Protein AF-A0A838HL30-F1 (afdb_monomer)

Secondary structure (DSSP, 8-state):
--EEEEE-S---HHHHHHHHHSTTEEEEE-----HHHHHHHGGG-SEEEE-SSS-B-HHHHHH-TT--EEEESSS--TTB-HHHHHHTT-EEEE-TTTTHHHHHHHHHHHHHHHHTTHHHHHHHHHTT---GGG------TT-EEEEE--SHHHHHHHHHHGGGT-EEEEE-SSS-HHHHHHHTPEE-SSHHHHHHH-SEEEE----STTTTTSS-TTTT-

Foldseek 3Di:
DAFEEEEEDDDDVVVVVVQVPDPRYDYDYDYHDDPVVLLVPLCVGQEYEYEDRDAADLSSLVSNLNHAEYEYAAAAPPSHPPVSCVVSNHYYHYDPPPCQLVVLVVVVVVVCCVQQVVVVCVVQVVVVHDCVVPRDGDQLAAFEEEEEDCPSNVLSNLQVSVVSNYAAEYEDPPDDPVSCVVSNYHYDDDPLVSLVRHPHYDYDDHDDPVCVCVCPPVSVD

Structure (mmCIF, N/CA/C/O backbone):
data_AF-A0A838HL30-F1
#
_entry.id   AF-A0A838HL30-F1
#
loop_
_atom_site.group_PDB
_atom_site.id
_atom_site.type_symbol
_atom_site.label_atom_id
_atom_site.label_alt_id
_atom_site.label_comp_id
_atom_site.label_asym_id
_atom_site.label_entity_id
_atom_site.label_seq_id
_atom_site.pdbx_PDB_ins_code
_atom_site.Cartn_x
_atom_site.Cartn_y
_atom_site.Cartn_z
_atom_site.occupancy
_atom_site.B_iso_or_equiv
_atom_site.auth_seq_id
_atom_site.auth_comp_id
_atom_site.auth_asym_id
_atom_site.auth_atom_id
_atom_site.pdbx_PDB_model_num
ATOM 1 N N . MET A 1 1 ? -28.730 -6.213 23.421 1.00 76.25 1 MET A N 1
ATOM 2 C CA . MET A 1 1 ? -27.814 -5.054 23.465 1.00 76.25 1 ME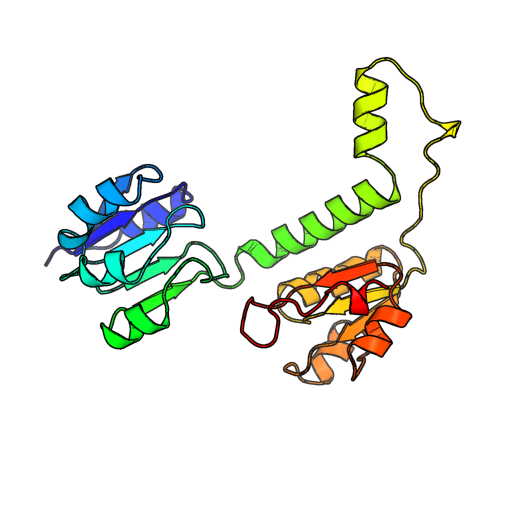T A CA 1
ATOM 3 C C . MET A 1 1 ? -27.608 -4.609 22.032 1.00 76.25 1 MET A C 1
ATOM 5 O O . MET A 1 1 ? -27.524 -5.484 21.179 1.00 76.25 1 MET A O 1
ATOM 9 N N . THR A 1 2 ? -27.617 -3.304 21.776 1.00 93.81 2 THR A N 1
ATOM 10 C CA . THR A 1 2 ? -27.420 -2.740 20.434 1.00 93.81 2 THR A CA 1
ATOM 11 C C . THR A 1 2 ? -26.064 -2.053 20.417 1.00 93.81 2 THR A C 1
ATOM 13 O O . THR A 1 2 ? -25.830 -1.202 21.269 1.00 93.81 2 THR A O 1
ATOM 16 N N . PHE A 1 3 ? -25.192 -2.441 19.492 1.00 97.69 3 PHE A N 1
ATOM 17 C CA . PHE A 1 3 ? -23.886 -1.833 19.268 1.00 97.69 3 PHE A CA 1
ATOM 18 C C . PHE A 1 3 ? -23.987 -0.797 18.157 1.00 97.69 3 PHE A C 1
ATOM 20 O O . PHE A 1 3 ? -24.576 -1.069 17.107 1.00 97.69 3 PHE A O 1
ATOM 27 N N . ARG A 1 4 ? -23.409 0.381 18.374 1.00 98.12 4 ARG A N 1
ATOM 28 C CA . ARG A 1 4 ? -23.388 1.457 17.382 1.00 98.12 4 ARG A CA 1
ATOM 29 C C . ARG A 1 4 ? -22.062 1.460 16.641 1.00 98.12 4 ARG A C 1
ATOM 31 O O . ARG A 1 4 ? -20.999 1.513 17.257 1.00 98.12 4 ARG A O 1
ATOM 38 N N . VAL A 1 5 ? -22.132 1.440 15.317 1.00 98.31 5 VAL A N 1
ATOM 39 C CA . VAL A 1 5 ? -20.972 1.435 14.427 1.00 98.31 5 VAL A CA 1
ATOM 40 C C . VAL A 1 5 ? -20.995 2.704 13.592 1.00 98.31 5 VAL A C 1
ATOM 42 O O . VAL A 1 5 ? -21.937 2.928 12.833 1.00 98.31 5 VAL A O 1
ATOM 45 N N . LEU A 1 6 ? -19.953 3.519 13.726 1.00 98.12 6 LEU A N 1
ATOM 46 C CA . LEU A 1 6 ? -19.727 4.669 12.863 1.00 98.12 6 LEU A CA 1
ATOM 47 C C . LEU A 1 6 ? -18.964 4.209 11.624 1.00 98.12 6 LEU A C 1
ATOM 49 O O . LEU A 1 6 ? -17.824 3.761 11.734 1.00 98.12 6 LEU A O 1
ATOM 53 N N . VAL A 1 7 ? -19.571 4.322 10.449 1.00 97.94 7 VAL A N 1
ATOM 54 C CA . VAL A 1 7 ? -18.876 4.122 9.175 1.00 97.94 7 VAL A CA 1
ATOM 55 C C . VAL A 1 7 ? -18.497 5.489 8.624 1.00 97.94 7 VAL A C 1
ATOM 57 O O . VAL A 1 7 ? -19.370 6.321 8.384 1.00 97.94 7 VAL A O 1
ATOM 60 N N . THR A 1 8 ? -17.200 5.713 8.444 1.00 95.44 8 THR A N 1
ATOM 61 C CA . THR A 1 8 ? -16.644 6.911 7.813 1.00 95.44 8 THR A CA 1
ATOM 62 C C . THR A 1 8 ? -15.940 6.553 6.509 1.00 95.44 8 THR A C 1
ATOM 64 O O . THR A 1 8 ? -15.608 5.393 6.252 1.00 95.44 8 THR A O 1
ATOM 67 N N . ASP A 1 9 ? -15.641 7.583 5.715 1.00 92.44 9 ASP A N 1
ATOM 68 C CA . ASP A 1 9 ? -15.069 7.455 4.374 1.00 92.44 9 ASP A CA 1
ATOM 69 C C . ASP A 1 9 ? -15.993 6.699 3.400 1.00 92.44 9 ASP A C 1
ATOM 71 O O . ASP A 1 9 ? -17.053 6.191 3.752 1.00 92.44 9 ASP A O 1
ATOM 75 N N . GLU A 1 10 ? -15.599 6.638 2.129 1.00 90.19 10 GLU A N 1
ATOM 76 C CA . GLU A 1 10 ? -16.346 5.898 1.111 1.00 90.19 10 GLU A CA 1
ATOM 77 C C . GLU A 1 10 ? -16.007 4.399 1.180 1.00 90.19 10 GLU A C 1
ATOM 79 O O . GLU A 1 10 ? -14.973 3.955 0.663 1.00 90.19 10 GLU A O 1
ATOM 84 N N . ILE A 1 11 ? -16.859 3.620 1.850 1.00 92.50 11 ILE A N 1
ATOM 85 C CA . ILE A 1 11 ? -16.790 2.153 1.912 1.00 92.50 11 ILE A CA 1
ATOM 86 C C . ILE A 1 11 ? -17.744 1.551 0.881 1.00 92.50 11 ILE A C 1
ATOM 88 O O . ILE A 1 11 ? -18.801 2.105 0.600 1.00 92.50 11 ILE A O 1
ATOM 92 N N . ASP A 1 12 ? -17.363 0.404 0.315 1.00 91.81 12 ASP A N 1
ATOM 93 C CA . ASP A 1 12 ? -18.220 -0.321 -0.617 1.00 91.81 12 ASP A CA 1
ATOM 94 C C . ASP A 1 12 ? -19.593 -0.637 0.025 1.00 91.81 12 ASP A C 1
ATOM 96 O O . ASP A 1 12 ? -19.625 -1.177 1.143 1.00 91.81 12 ASP A O 1
ATOM 100 N N . PRO A 1 13 ? -20.719 -0.325 -0.651 1.00 94.56 13 PRO A N 1
ATOM 101 C CA . PRO A 1 13 ? -22.059 -0.553 -0.119 1.00 94.56 13 PRO A CA 1
ATOM 102 C C . PRO A 1 13 ? -22.316 -1.992 0.337 1.00 94.56 13 PRO A C 1
ATOM 104 O O . PRO A 1 13 ? -23.031 -2.184 1.324 1.00 94.56 13 PRO A O 1
ATOM 107 N N . ASP A 1 14 ? -21.711 -2.994 -0.309 1.00 94.31 14 ASP A N 1
ATOM 108 C CA . ASP A 1 14 ? -21.864 -4.400 0.078 1.00 94.31 14 ASP A CA 1
ATOM 109 C C . ASP A 1 14 ? -21.233 -4.661 1.454 1.00 94.31 14 ASP A C 1
ATOM 111 O O . ASP A 1 14 ? -21.804 -5.362 2.294 1.00 94.31 14 ASP A O 1
ATOM 115 N N . GLY A 1 15 ? -20.088 -4.033 1.737 1.00 92.44 15 GLY A N 1
ATOM 116 C CA . GLY A 1 15 ? -19.435 -4.100 3.045 1.00 92.44 15 GLY A CA 1
ATOM 117 C C . GLY A 1 15 ? -20.286 -3.477 4.154 1.00 92.44 15 GLY A C 1
ATOM 118 O O . GLY A 1 15 ? -20.413 -4.044 5.243 1.00 92.44 15 GLY A O 1
ATOM 119 N N . VAL A 1 16 ? -20.928 -2.341 3.872 1.00 95.75 16 VAL A N 1
ATOM 120 C CA . VAL A 1 16 ? -21.836 -1.679 4.823 1.00 95.75 16 VAL A CA 1
ATOM 121 C C . VAL A 1 16 ? -23.131 -2.481 5.004 1.00 95.75 16 VAL A C 1
ATOM 123 O O . VAL A 1 16 ? -23.646 -2.590 6.120 1.00 95.75 16 VAL A O 1
ATOM 126 N N . ALA A 1 17 ? -23.649 -3.094 3.937 1.00 96.50 17 ALA A N 1
ATOM 127 C CA . ALA A 1 17 ? -24.827 -3.956 3.990 1.00 96.50 17 ALA A CA 1
ATOM 128 C C . ALA A 1 17 ? -24.608 -5.173 4.902 1.00 96.50 17 ALA A C 1
ATOM 130 O O . ALA A 1 17 ? -25.505 -5.523 5.672 1.00 96.50 17 ALA A O 1
ATOM 131 N N . LEU A 1 18 ? -23.407 -5.764 4.895 1.00 95.75 18 LEU A N 1
ATOM 132 C CA . LEU A 1 18 ? -23.046 -6.842 5.821 1.00 95.75 18 LEU A CA 1
ATOM 133 C C . LEU A 1 18 ? -23.150 -6.395 7.285 1.00 95.75 18 LEU A C 1
ATOM 135 O O . LEU A 1 18 ? -23.775 -7.095 8.083 1.00 95.75 18 LEU A O 1
ATOM 139 N N . LEU A 1 19 ? -22.624 -5.213 7.629 1.00 95.31 19 LEU A N 1
ATOM 140 C CA . LEU A 1 19 ? -22.739 -4.650 8.982 1.00 95.31 19 LEU A CA 1
ATOM 141 C C . LEU A 1 19 ? -24.202 -4.416 9.378 1.00 95.31 19 LEU A C 1
ATOM 143 O O . LEU A 1 19 ? -24.605 -4.790 10.476 1.00 95.31 19 LEU A O 1
ATOM 147 N N . ARG A 1 20 ? -25.014 -3.851 8.475 1.00 96.31 20 ARG A N 1
ATOM 148 C CA . ARG A 1 20 ? -26.451 -3.604 8.704 1.00 96.31 20 ARG A CA 1
ATOM 149 C C . ARG A 1 20 ? -27.262 -4.891 8.872 1.00 96.31 20 ARG A C 1
ATOM 151 O O . ARG A 1 20 ? -28.280 -4.880 9.556 1.00 96.31 20 ARG A O 1
ATOM 158 N N . SER A 1 21 ? -26.840 -5.984 8.238 1.00 96.62 21 SER A N 1
ATOM 159 C CA . SER A 1 21 ? -27.519 -7.283 8.332 1.00 96.62 21 SER A CA 1
ATOM 160 C C . SER A 1 21 ? -27.259 -8.014 9.655 1.00 96.62 21 SER A C 1
ATOM 162 O O . SER A 1 21 ? -27.996 -8.937 10.007 1.00 96.62 21 SER A O 1
ATOM 164 N N . ALA A 1 22 ? -26.221 -7.614 10.396 1.00 95.88 22 ALA A N 1
ATOM 165 C CA . ALA A 1 22 ? -25.831 -8.267 11.633 1.00 95.88 22 ALA A CA 1
ATOM 166 C C . ALA A 1 22 ? -26.811 -7.933 12.781 1.00 95.88 22 ALA A C 1
ATOM 168 O O . ALA A 1 22 ? -27.073 -6.758 13.058 1.00 95.88 22 ALA A O 1
ATOM 169 N N . PRO A 1 23 ? -27.341 -8.940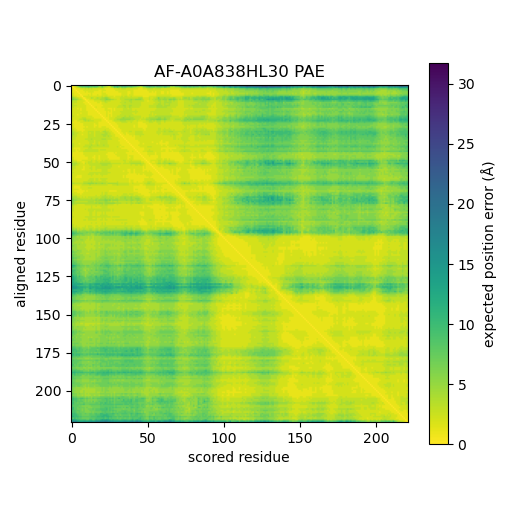 13.504 1.00 96.00 23 PRO A N 1
ATOM 170 C CA . PRO A 1 23 ? -28.248 -8.702 14.621 1.00 96.00 23 PRO A CA 1
ATOM 171 C C . PRO A 1 23 ? -27.610 -7.846 15.719 1.00 96.00 23 PRO A C 1
ATOM 173 O O . PRO A 1 23 ? -26.513 -8.136 16.192 1.00 96.00 23 PRO A O 1
ATOM 176 N N . GLY A 1 24 ? -28.333 -6.820 16.171 1.00 96.06 24 GLY A N 1
ATOM 177 C CA . GLY A 1 24 ? -27.876 -5.949 17.255 1.00 96.06 24 GLY A CA 1
ATOM 178 C C . GLY A 1 24 ? -26.813 -4.928 16.847 1.00 96.06 24 GLY A C 1
ATOM 179 O O . GLY A 1 24 ? -26.233 -4.320 17.739 1.00 96.06 24 GLY A O 1
ATOM 180 N N . ILE A 1 25 ? -26.570 -4.714 15.550 1.00 97.62 25 ILE A N 1
ATOM 181 C CA . ILE A 1 25 ? -25.715 -3.635 15.042 1.00 97.62 25 ILE A CA 1
ATOM 182 C C . ILE A 1 25 ? -26.583 -2.517 14.455 1.00 97.62 25 ILE A C 1
ATOM 184 O O . ILE A 1 25 ? -27.447 -2.757 13.615 1.00 97.62 25 ILE A O 1
ATOM 188 N N . GLN A 1 26 ? -26.333 -1.283 14.886 1.00 97.88 26 GLN A N 1
ATOM 189 C CA . GLN A 1 26 ? -26.847 -0.071 14.260 1.00 97.88 26 GLN A CA 1
ATOM 190 C C . GLN A 1 26 ? -25.689 0.653 13.573 1.00 97.88 26 GLN A C 1
ATOM 192 O O . GLN A 1 26 ? -24.697 0.982 14.221 1.00 97.88 26 GLN A O 1
ATOM 197 N N . VAL A 1 27 ? -25.826 0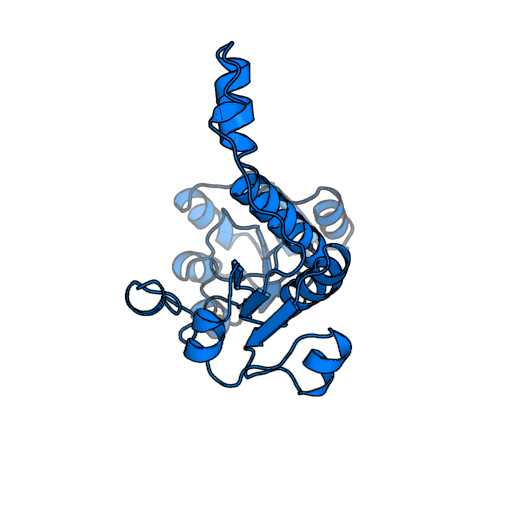.904 12.272 1.00 98.06 27 VAL A N 1
ATOM 198 C CA . VAL A 1 27 ? -24.794 1.562 11.464 1.00 98.06 27 VAL A CA 1
ATOM 199 C C . VAL A 1 27 ? -25.201 2.997 11.167 1.00 98.06 27 VAL A C 1
ATOM 201 O O . VAL A 1 27 ? -26.211 3.212 10.495 1.00 98.06 27 VAL A O 1
ATOM 204 N N . ASP A 1 28 ? -24.375 3.946 11.594 1.00 97.50 28 ASP A N 1
ATOM 205 C CA . ASP A 1 28 ? -24.460 5.343 11.178 1.00 97.50 28 ASP A CA 1
ATOM 206 C C . ASP A 1 28 ? -23.345 5.582 10.144 1.00 97.50 28 ASP A C 1
ATOM 208 O O . ASP A 1 28 ? -22.159 5.533 10.467 1.00 97.50 28 ASP A O 1
ATOM 212 N N . GLU A 1 29 ? -23.725 5.771 8.880 1.00 97.25 29 GLU A N 1
ATOM 213 C CA . GLU A 1 29 ? -22.798 6.007 7.767 1.00 97.25 29 GLU A CA 1
ATOM 214 C C . GLU A 1 29 ? -22.740 7.502 7.452 1.00 97.25 29 GLU A C 1
ATOM 216 O O . GLU A 1 29 ? -23.772 8.141 7.228 1.00 97.25 29 GLU A O 1
ATOM 221 N N . VAL A 1 30 ? -21.533 8.060 7.460 1.00 95.69 30 VAL A N 1
ATOM 222 C CA . VAL A 1 30 ? -21.269 9.485 7.245 1.00 95.69 30 VAL A CA 1
ATOM 223 C C . VAL A 1 30 ? -20.108 9.659 6.261 1.00 95.69 30 VAL A C 1
ATOM 225 O O . VAL A 1 30 ? -19.242 8.786 6.174 1.00 95.69 30 VAL A O 1
ATOM 228 N N . PRO A 1 31 ? -20.035 10.785 5.524 1.00 93.56 31 PRO A N 1
ATOM 229 C CA . PRO A 1 31 ? -18.840 11.103 4.747 1.00 93.56 31 PRO A CA 1
ATOM 230 C C . PRO A 1 31 ? -17.613 11.239 5.662 1.00 93.56 31 PRO A C 1
ATOM 232 O O . PRO A 1 31 ? -17.729 11.286 6.887 1.00 93.56 31 PRO A O 1
ATOM 235 N N . THR A 1 32 ? -16.418 11.351 5.080 1.00 94.56 32 THR A N 1
ATOM 236 C CA . THR A 1 32 ? -15.220 11.707 5.851 1.00 94.56 32 THR A CA 1
ATOM 237 C C . THR A 1 32 ? -15.460 13.010 6.621 1.00 94.56 32 THR A C 1
ATOM 239 O O . THR A 1 32 ? -15.664 14.067 6.022 1.00 94.56 32 THR A O 1
ATOM 242 N N . LEU A 1 33 ? -15.439 12.921 7.951 1.00 94.25 33 LEU A N 1
ATOM 243 C CA . LEU A 1 33 ? -15.670 14.055 8.840 1.00 94.25 33 LEU A CA 1
ATOM 244 C C . LEU A 1 33 ? -14.360 14.793 9.153 1.00 94.25 33 LEU A C 1
ATOM 246 O O . LEU A 1 33 ? -13.298 14.163 9.229 1.00 94.25 33 LEU A O 1
ATOM 250 N N . PRO A 1 34 ? -14.411 16.112 9.410 1.00 95.44 34 PRO A N 1
ATOM 251 C CA . PRO A 1 34 ? -13.300 16.821 10.030 1.00 95.44 34 PRO A CA 1
ATOM 252 C C . PRO A 1 34 ? -12.940 16.205 11.395 1.00 95.44 34 PRO A C 1
ATOM 254 O O . PRO A 1 34 ? -13.842 15.773 12.121 1.00 95.44 34 PRO A O 1
ATOM 257 N N . PRO A 1 35 ? -11.658 16.225 11.811 1.00 95.31 35 PRO A N 1
ATOM 258 C CA . PRO A 1 35 ? -11.237 15.643 13.087 1.00 95.31 35 PRO A CA 1
ATOM 259 C C . PRO A 1 35 ? -12.021 16.155 14.304 1.00 95.31 35 PRO A C 1
ATOM 261 O O . PRO A 1 35 ? -12.369 15.371 15.181 1.00 95.31 35 PRO A O 1
ATOM 264 N N . SER A 1 36 ? -12.351 17.451 14.338 1.00 96.44 36 SER A N 1
ATOM 265 C CA . SER A 1 36 ? -13.116 18.059 15.433 1.00 96.44 36 SER A CA 1
ATOM 266 C C . SER A 1 36 ? -14.524 17.477 15.565 1.00 96.44 36 SER A C 1
ATOM 268 O O . SER A 1 36 ? -14.954 17.156 16.667 1.00 96.44 36 SER A O 1
ATOM 270 N N . GLU A 1 37 ? -15.227 17.280 14.448 1.00 96.38 37 GLU A N 1
ATOM 271 C CA . GLU A 1 37 ? -16.577 16.709 14.458 1.00 96.38 37 GLU A CA 1
ATOM 272 C C . GLU A 1 37 ? -16.550 15.220 14.825 1.00 96.38 37 GLU A C 1
ATOM 274 O O . GLU A 1 37 ? -17.432 14.719 15.525 1.00 96.38 37 GLU A O 1
ATOM 279 N N . LEU A 1 38 ? -15.512 14.502 14.390 1.00 96.38 38 LEU A N 1
ATOM 280 C CA . LEU A 1 38 ? -15.334 13.101 14.751 1.00 96.38 38 LEU A CA 1
ATOM 281 C C . LEU A 1 38 ? -15.126 12.939 16.268 1.00 96.38 38 LEU A C 1
ATOM 283 O O . LEU A 1 38 ? -15.753 12.075 16.884 1.00 96.38 38 LEU A O 1
ATOM 287 N N . LEU A 1 39 ? -14.325 13.817 16.883 1.00 97.25 39 LEU A N 1
ATOM 288 C CA . LEU A 1 39 ? -14.101 13.863 18.334 1.00 97.25 39 LEU A CA 1
ATOM 289 C C . LEU A 1 39 ? -15.374 14.168 19.137 1.00 97.25 39 LEU A C 1
ATOM 291 O O . LEU A 1 39 ? -15.525 13.683 20.257 1.00 97.25 39 LEU A O 1
ATOM 295 N N . G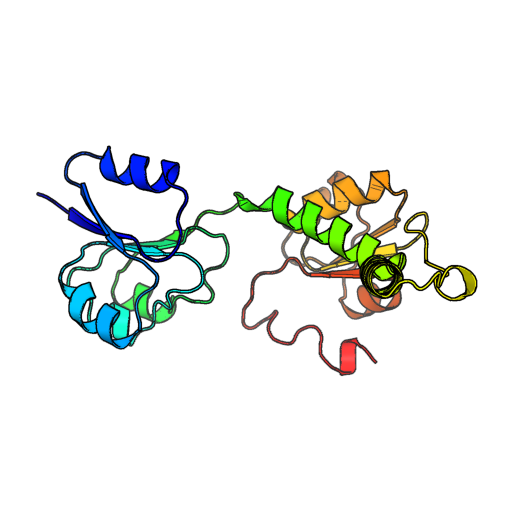LU A 1 40 ? -16.299 14.957 18.595 1.00 96.25 40 GLU A N 1
ATOM 296 C CA . GLU A 1 40 ? -17.579 15.252 19.257 1.00 96.25 40 GLU A CA 1
ATOM 297 C C . GLU A 1 40 ? -18.530 14.050 19.268 1.00 96.25 40 GLU A C 1
ATOM 299 O O . GLU A 1 40 ? -19.400 13.953 20.134 1.00 96.25 40 GLU A O 1
ATOM 304 N N . ARG A 1 41 ? -18.376 13.126 18.314 1.00 95.69 41 ARG A N 1
ATOM 305 C CA . ARG A 1 41 ? -19.330 12.034 18.088 1.00 95.69 41 ARG A CA 1
ATOM 306 C C . ARG A 1 41 ? -18.849 10.673 18.582 1.00 95.69 41 ARG A C 1
ATOM 308 O O . ARG A 1 41 ? -19.688 9.845 18.932 1.00 95.69 41 ARG A O 1
ATOM 315 N N . ILE A 1 42 ? -17.538 10.422 18.587 1.00 97.81 42 ILE A N 1
ATOM 316 C CA . ILE A 1 42 ? -16.964 9.075 18.756 1.00 97.81 42 ILE A CA 1
ATOM 317 C C . ILE A 1 42 ? -17.349 8.389 20.074 1.00 97.81 42 ILE A C 1
ATOM 319 O O . ILE A 1 42 ? -17.501 7.172 20.100 1.00 97.81 42 ILE A O 1
ATOM 323 N N . SER A 1 43 ? -17.587 9.153 21.145 1.00 97.19 43 SER A N 1
ATOM 324 C CA . SER A 1 43 ? -17.978 8.628 22.463 1.00 97.19 43 SER A CA 1
ATOM 325 C C . SER A 1 43 ? -19.320 7.882 22.463 1.00 97.19 43 SER A C 1
ATOM 327 O O . SER A 1 43 ? -19.611 7.138 23.398 1.00 97.19 43 SER A O 1
ATOM 329 N N . MET A 1 44 ? -20.138 8.063 21.419 1.00 96.50 44 MET A N 1
ATOM 330 C CA . MET A 1 44 ? -21.431 7.396 21.246 1.00 96.50 44 MET A CA 1
ATOM 331 C C . MET A 1 44 ? -21.35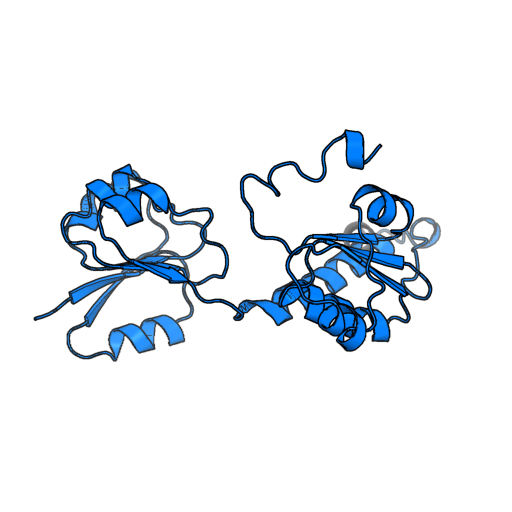0 6.037 20.535 1.00 96.50 44 MET A C 1
ATOM 333 O O . MET A 1 44 ? -22.398 5.416 20.337 1.00 96.50 44 MET A O 1
ATOM 337 N N . TYR A 1 45 ? -20.164 5.607 20.094 1.00 98.38 45 TYR A N 1
ATOM 338 C CA . TYR A 1 45 ? -19.995 4.436 19.234 1.00 98.38 45 TYR A CA 1
ATOM 339 C C . TYR A 1 45 ? -19.149 3.345 19.888 1.00 98.38 45 TYR A C 1
ATOM 341 O O . TYR A 1 45 ? -18.146 3.615 20.544 1.00 98.38 45 TYR A O 1
ATOM 349 N N . ASP A 1 46 ? -19.535 2.095 19.639 1.00 98.44 46 ASP A N 1
ATOM 350 C CA . ASP A 1 46 ? -18.803 0.898 20.059 1.00 98.44 46 ASP A CA 1
ATOM 351 C C . ASP A 1 46 ? -17.738 0.489 19.035 1.00 98.44 46 ASP A C 1
ATOM 353 O O . ASP A 1 46 ? -16.768 -0.195 19.370 1.00 98.44 46 ASP A O 1
ATOM 357 N N . ALA A 1 47 ? -17.908 0.885 17.773 1.00 98.38 47 ALA A N 1
ATOM 358 C CA . ALA A 1 47 ? -16.919 0.667 16.730 1.00 98.38 47 ALA A CA 1
ATOM 359 C C . ALA A 1 47 ? -16.890 1.817 15.724 1.00 98.38 47 ALA A C 1
ATOM 361 O O . ALA A 1 47 ? -17.901 2.474 15.470 1.00 98.38 47 ALA A O 1
ATOM 362 N N . ILE A 1 48 ? -15.730 2.000 15.102 1.00 98.31 48 ILE A N 1
ATOM 363 C CA . ILE A 1 48 ? -15.556 2.861 13.934 1.00 98.31 48 ILE A CA 1
ATOM 364 C C . ILE A 1 48 ? -14.969 2.037 12.796 1.00 98.31 48 ILE A C 1
ATOM 366 O O . ILE A 1 48 ? -14.034 1.266 13.007 1.00 98.31 48 ILE A O 1
ATOM 370 N N . VAL A 1 49 ? -15.512 2.182 11.593 1.00 97.75 49 VAL A N 1
ATOM 371 C CA . VAL A 1 49 ? -14.977 1.577 10.374 1.00 97.75 49 VAL A CA 1
ATOM 372 C C . VAL A 1 49 ? -14.649 2.692 9.397 1.00 97.75 49 VAL A C 1
ATOM 374 O O . VAL A 1 49 ? -15.521 3.487 9.068 1.00 97.75 49 VAL A O 1
ATOM 377 N N . GLY A 1 50 ? -13.405 2.740 8.930 1.00 95.44 50 GLY A N 1
ATOM 378 C CA . GLY A 1 50 ? -12.949 3.771 8.001 1.00 95.44 50 GLY A CA 1
ATOM 379 C C . GLY A 1 50 ? -12.001 3.249 6.928 1.00 95.44 50 GLY A C 1
ATOM 380 O O . GLY A 1 50 ? -11.592 2.078 6.909 1.00 95.44 50 GLY A O 1
ATOM 381 N N . ARG A 1 51 ? -11.613 4.154 6.026 1.00 92.81 51 ARG A N 1
ATOM 382 C CA . ARG A 1 51 ? -10.540 3.958 5.051 1.00 92.81 51 ARG A CA 1
ATOM 383 C C . ARG A 1 51 ? -9.371 4.881 5.404 1.00 92.81 51 ARG A C 1
ATOM 385 O O . ARG A 1 51 ? -8.922 4.892 6.547 1.00 92.81 51 ARG A O 1
ATOM 392 N N . SER A 1 52 ? -8.741 5.474 4.389 1.00 89.94 52 SER A N 1
ATOM 393 C CA . SER A 1 52 ? -7.455 6.168 4.514 1.00 89.94 52 SER A CA 1
ATOM 394 C C . SER A 1 52 ? -7.591 7.643 4.844 1.00 89.94 52 SER A C 1
ATOM 396 O O . SER A 1 52 ? -6.588 8.259 5.193 1.00 89.94 52 SER A O 1
ATOM 398 N N . ALA A 1 53 ? -8.789 8.211 4.709 1.00 93.00 53 ALA A N 1
ATOM 399 C CA . ALA A 1 53 ? -8.996 9.635 4.925 1.00 93.00 53 ALA A CA 1
ATOM 400 C C . ALA A 1 53 ? -9.239 9.926 6.411 1.00 93.00 53 ALA A C 1
ATOM 402 O O . ALA A 1 53 ? -8.626 10.837 6.968 1.00 93.00 53 ALA A O 1
ATOM 403 N N . THR A 1 54 ? -10.046 9.100 7.079 1.00 95.25 54 THR A N 1
ATOM 404 C CA . THR A 1 54 ? -10.234 9.186 8.529 1.00 95.25 54 THR A CA 1
ATOM 405 C C . THR A 1 54 ? -8.962 8.748 9.260 1.00 95.25 54 THR A C 1
ATOM 407 O O . THR A 1 54 ? -8.503 7.616 9.112 1.00 95.25 54 THR A O 1
ATOM 410 N N . ARG A 1 55 ? -8.378 9.636 10.071 1.00 95.94 55 ARG A N 1
ATOM 411 C CA . ARG A 1 55 ? -7.235 9.315 10.941 1.00 95.94 55 ARG A CA 1
ATOM 412 C C . ARG A 1 55 ? -7.725 8.931 12.332 1.00 95.94 55 ARG A C 1
ATOM 414 O O . ARG A 1 55 ? -8.455 9.693 12.957 1.00 95.94 55 ARG A O 1
ATOM 421 N N . ILE A 1 56 ? -7.282 7.778 12.816 1.00 97.19 56 ILE A N 1
ATOM 422 C CA . ILE A 1 56 ? -7.609 7.256 14.141 1.00 97.19 56 ILE A CA 1
ATOM 423 C C . ILE A 1 56 ? -6.444 7.585 15.075 1.00 97.19 56 ILE A C 1
ATOM 425 O O . ILE A 1 56 ? -5.525 6.790 15.259 1.00 97.19 56 ILE A O 1
ATOM 429 N N . THR A 1 57 ? -6.438 8.815 15.585 1.00 97.62 57 THR A N 1
ATOM 430 C CA . THR A 1 57 ? -5.390 9.325 16.480 1.00 97.62 57 THR A CA 1
ATOM 431 C C . THR A 1 57 ? -5.581 8.822 17.910 1.00 97.62 57 THR A C 1
ATOM 433 O O . THR A 1 57 ? -6.686 8.434 18.290 1.00 97.62 57 THR A O 1
ATOM 436 N N . GLY A 1 58 ? -4.532 8.897 18.737 1.00 97.75 58 GLY A N 1
ATOM 437 C CA . GLY A 1 58 ? -4.646 8.612 20.168 1.00 97.75 58 GLY A CA 1
ATOM 438 C C . GLY A 1 58 ? -5.731 9.437 20.869 1.00 97.75 58 GLY A C 1
ATOM 439 O O . GLY A 1 58 ? -6.532 8.879 21.610 1.00 97.75 58 GLY A O 1
ATOM 440 N N . GLU A 1 59 ? -5.844 10.731 20.549 1.00 98.00 59 GLU A N 1
ATOM 441 C CA . GLU A 1 59 ? -6.904 11.611 21.076 1.00 98.00 59 GLU A CA 1
ATOM 442 C C . GLU A 1 59 ? -8.313 11.103 20.725 1.00 98.00 59 GLU A C 1
ATOM 444 O O . GLU A 1 59 ? -9.217 11.117 21.564 1.00 98.00 59 GLU A O 1
ATOM 449 N N . LEU A 1 60 ? -8.508 10.619 19.492 1.00 98.06 60 LEU A N 1
ATOM 450 C CA . LEU A 1 60 ? -9.790 10.066 19.068 1.00 98.06 60 LEU A CA 1
ATOM 451 C C . LEU A 1 60 ? -10.137 8.798 19.852 1.00 98.06 60 LEU A C 1
ATOM 453 O O . LEU A 1 60 ? -11.277 8.636 20.288 1.00 98.06 60 LEU A O 1
ATOM 457 N N . LEU A 1 61 ? -9.156 7.913 20.027 1.00 98.38 61 LEU A N 1
ATOM 458 C CA . LEU A 1 61 ? -9.314 6.661 20.763 1.00 98.38 61 LEU A CA 1
ATOM 459 C C . LEU A 1 61 ? -9.639 6.916 22.239 1.00 98.38 61 LEU A C 1
ATOM 461 O O . LEU A 1 61 ? -10.534 6.278 22.781 1.00 98.38 61 LEU A O 1
ATOM 465 N N . GLU A 1 62 ? -8.975 7.886 22.868 1.00 98.06 62 GLU A N 1
ATOM 466 C CA . GLU A 1 62 ? -9.234 8.295 24.255 1.00 98.06 62 GLU A CA 1
ATOM 467 C C . GLU A 1 62 ? -10.637 8.865 24.452 1.00 98.06 62 GLU A C 1
ATOM 469 O O . GLU A 1 62 ? -11.279 8.608 25.469 1.00 98.06 62 GLU A O 1
ATOM 474 N N . ARG A 1 63 ? -11.130 9.635 23.477 1.00 97.94 63 ARG A N 1
ATOM 475 C CA . ARG A 1 63 ? -12.486 10.190 23.509 1.00 97.94 63 ARG A CA 1
ATOM 476 C C . ARG A 1 63 ? -13.561 9.127 23.269 1.00 97.94 63 ARG A C 1
ATOM 478 O O . ARG A 1 63 ? -14.709 9.309 23.677 1.00 97.94 63 ARG A O 1
ATOM 485 N N . GLY A 1 64 ? -13.212 8.036 22.594 1.00 97.12 64 GLY A N 1
ATOM 486 C CA . GLY A 1 64 ? -14.076 6.889 22.342 1.00 97.12 64 GLY A CA 1
ATOM 487 C C . GLY A 1 64 ? -14.224 5.991 23.569 1.00 97.12 64 GLY A C 1
ATOM 488 O O . GLY A 1 64 ? -13.849 4.830 23.512 1.00 97.12 64 GLY A O 1
ATOM 489 N N . GLU A 1 65 ? -14.795 6.491 24.667 1.00 94.56 65 GLU A N 1
ATOM 490 C CA . GLU A 1 65 ? -14.896 5.756 25.947 1.00 94.56 65 GLU A CA 1
ATOM 491 C C . GLU A 1 65 ? -15.618 4.395 25.843 1.00 94.56 65 GLU A C 1
ATOM 493 O O . GLU A 1 65 ? -15.397 3.504 26.662 1.00 94.56 65 GLU A O 1
ATOM 498 N N . GLN A 1 66 ? -16.487 4.229 24.840 1.00 96.38 66 GLN A N 1
ATOM 499 C CA . GLN A 1 66 ? -17.219 2.987 24.561 1.00 96.38 66 GLN A CA 1
ATOM 500 C C . GLN A 1 66 ? -16.606 2.171 23.416 1.00 96.38 66 GLN A C 1
ATOM 502 O O . GLN A 1 66 ? -17.075 1.065 23.140 1.00 96.38 66 GLN A O 1
ATOM 507 N N . LEU A 1 67 ? -15.582 2.706 22.746 1.00 98.31 67 LEU A N 1
ATOM 508 C CA . LEU A 1 67 ? -15.005 2.140 21.539 1.00 98.31 67 LEU A CA 1
ATOM 509 C C . LEU A 1 67 ? -14.288 0.828 21.866 1.00 98.31 67 LEU A C 1
ATOM 511 O O . LEU A 1 67 ? -13.470 0.749 22.775 1.00 98.31 67 LEU A O 1
ATOM 515 N N . ARG A 1 68 ? -14.598 -0.219 21.104 1.00 98.06 68 ARG A N 1
ATOM 516 C CA . ARG A 1 68 ? -14.052 -1.575 21.278 1.00 98.06 68 ARG A CA 1
ATOM 517 C C . ARG A 1 68 ? -13.278 -2.042 20.060 1.00 98.06 68 ARG A C 1
ATOM 519 O O . ARG A 1 68 ? -12.376 -2.865 20.192 1.00 98.06 68 ARG A O 1
ATOM 526 N N . VAL A 1 69 ? -13.660 -1.560 18.876 1.00 98.25 69 VAL A N 1
ATOM 527 C CA . VAL A 1 69 ? -13.109 -2.023 17.600 1.00 98.25 69 VAL A CA 1
ATOM 528 C C . VAL A 1 69 ? -12.901 -0.861 16.633 1.00 98.25 69 VAL A C 1
ATOM 530 O O . VAL A 1 69 ? -13.790 -0.036 16.424 1.00 98.25 69 VAL A O 1
ATOM 533 N N . VAL A 1 70 ? -11.743 -0.854 15.981 1.00 98.31 70 VAL A N 1
ATOM 534 C CA . VAL A 1 70 ? -11.440 -0.028 14.811 1.00 98.31 70 VAL A CA 1
ATOM 535 C C . VAL A 1 70 ? -11.307 -0.949 13.600 1.00 98.31 70 VAL A C 1
ATOM 537 O O . VAL A 1 70 ? -10.391 -1.767 13.515 1.00 98.31 70 VAL A O 1
ATOM 540 N N . GLY A 1 71 ? -12.237 -0.823 12.659 1.00 96.81 71 GLY A N 1
ATOM 541 C CA . GLY A 1 71 ? -12.217 -1.509 11.375 1.00 96.81 71 GLY A CA 1
ATOM 542 C C . GLY A 1 71 ? -11.545 -0.660 10.297 1.00 96.81 71 GLY A C 1
ATOM 543 O O . GLY A 1 71 ? -11.878 0.507 10.096 1.00 96.81 71 GLY A O 1
ATOM 544 N N . ARG A 1 72 ? -10.624 -1.261 9.551 1.00 94.88 72 ARG A N 1
ATOM 545 C CA . ARG A 1 72 ? -9.926 -0.633 8.434 1.00 94.88 72 ARG A CA 1
ATOM 546 C C . ARG A 1 72 ? -10.262 -1.367 7.144 1.00 94.88 72 ARG A C 1
ATOM 548 O O . ARG A 1 72 ? -9.787 -2.477 6.909 1.00 94.88 72 ARG A O 1
ATOM 555 N N . ALA A 1 73 ? -11.020 -0.716 6.264 1.00 92.50 73 ALA A N 1
ATOM 556 C CA . ALA A 1 73 ? -11.287 -1.201 4.909 1.00 92.50 73 ALA A CA 1
ATOM 557 C C . ALA A 1 73 ? -10.058 -0.974 3.998 1.00 92.50 73 ALA A C 1
ATOM 559 O O . ALA A 1 73 ? -10.044 -0.139 3.091 1.00 92.50 73 ALA A O 1
ATOM 560 N N . GLY A 1 74 ? -8.975 -1.687 4.306 1.00 87.25 74 GLY A N 1
ATOM 561 C CA . GLY A 1 74 ? -7.673 -1.618 3.647 1.00 87.25 74 GLY A CA 1
ATOM 562 C C . GLY A 1 74 ? -6.656 -2.546 4.315 1.00 87.25 74 GLY A C 1
ATOM 563 O O . GLY A 1 74 ? -6.941 -3.137 5.353 1.00 87.25 74 GLY A O 1
ATOM 564 N N . VAL A 1 75 ? -5.474 -2.690 3.709 1.00 85.50 75 VAL A N 1
ATOM 565 C CA . VAL A 1 75 ? -4.396 -3.546 4.244 1.00 85.50 75 VAL A CA 1
ATOM 566 C C . VAL A 1 75 ? -3.542 -2.798 5.268 1.00 85.50 75 VAL A C 1
ATOM 568 O O . VAL A 1 75 ? -3.298 -3.319 6.353 1.00 85.50 75 VAL A O 1
ATOM 571 N N . GLY A 1 76 ? -3.090 -1.591 4.918 1.00 83.06 76 GLY A N 1
ATOM 572 C CA . GLY A 1 76 ? -2.278 -0.745 5.792 1.00 83.06 76 GLY A CA 1
ATOM 573 C C . GLY A 1 76 ? -3.085 -0.173 6.955 1.00 83.06 76 GLY A C 1
ATOM 574 O O . GLY A 1 76 ? -4.286 0.080 6.829 1.00 83.06 76 GLY A O 1
ATOM 575 N N . VAL A 1 77 ? -2.408 0.021 8.081 1.00 89.44 77 VAL A N 1
ATOM 576 C CA . VAL A 1 77 ? -2.957 0.558 9.339 1.00 89.44 77 VAL A CA 1
ATOM 577 C C . VAL A 1 77 ? -2.235 1.847 9.756 1.00 89.44 77 VAL A C 1
ATOM 579 O O . VAL A 1 77 ? -2.307 2.269 10.900 1.00 89.44 77 VAL A O 1
ATOM 582 N N . ASP A 1 78 ? -1.566 2.500 8.805 1.00 87.69 78 ASP A N 1
ATOM 583 C CA . ASP A 1 78 ? -0.632 3.619 9.011 1.00 87.69 78 ASP A CA 1
ATOM 584 C C . ASP A 1 78 ? -1.314 4.901 9.529 1.00 87.69 78 ASP A C 1
ATOM 586 O O . ASP A 1 78 ? -0.678 5.794 10.079 1.00 87.69 78 ASP A O 1
ATOM 590 N N . ASN A 1 79 ? -2.630 5.010 9.344 1.00 92.31 79 ASN A N 1
ATOM 591 C CA . ASN A 1 79 ? -3.472 6.099 9.844 1.00 92.31 79 ASN A CA 1
ATOM 592 C C . ASN A 1 79 ? -4.137 5.780 11.193 1.00 92.31 79 ASN A C 1
ATOM 594 O O . ASN A 1 79 ? -5.078 6.485 11.568 1.00 92.31 79 ASN A O 1
ATOM 598 N N . ILE A 1 80 ? -3.694 4.728 11.887 1.00 95.88 80 ILE A N 1
ATOM 599 C CA . ILE A 1 80 ? -4.201 4.312 13.197 1.00 95.88 80 ILE A CA 1
ATOM 600 C C . ILE A 1 80 ? -3.059 4.335 14.213 1.00 95.88 80 ILE A C 1
ATOM 602 O O . ILE A 1 80 ? -1.997 3.764 13.981 1.00 95.88 80 ILE A O 1
ATOM 606 N N . ASP A 1 81 ? -3.298 4.948 15.370 1.00 96.06 81 ASP A N 1
ATOM 607 C CA . ASP A 1 81 ? -2.403 4.859 16.523 1.00 96.06 81 ASP A CA 1
ATOM 608 C C . ASP A 1 81 ? -2.539 3.485 17.206 1.00 96.06 81 ASP A C 1
ATOM 610 O O . ASP A 1 81 ? -3.339 3.277 18.122 1.00 96.06 81 ASP A O 1
ATOM 614 N N . ILE A 1 82 ? -1.781 2.508 16.701 1.00 95.38 82 ILE A N 1
ATOM 615 C CA . ILE A 1 82 ? -1.831 1.109 17.156 1.00 95.38 82 ILE A CA 1
ATOM 616 C C . ILE A 1 82 ? -1.403 0.981 18.618 1.00 95.38 82 ILE A C 1
ATOM 618 O O . ILE A 1 82 ? -1.996 0.197 19.366 1.00 95.38 82 ILE A O 1
ATOM 622 N N . ALA A 1 83 ? -0.378 1.734 19.025 1.00 95.88 83 ALA A N 1
ATOM 623 C CA . ALA A 1 83 ? 0.129 1.697 20.390 1.00 95.88 83 ALA A CA 1
ATOM 624 C C . ALA A 1 83 ? -0.968 2.144 21.358 1.00 95.88 83 ALA A C 1
ATOM 626 O O . ALA A 1 83 ? -1.313 1.401 22.281 1.00 95.88 83 ALA A O 1
ATOM 627 N N . ARG A 1 84 ? -1.608 3.287 21.075 1.00 97.94 84 ARG A N 1
ATOM 628 C CA . ARG A 1 84 ? -2.668 3.805 21.937 1.00 97.94 84 ARG A CA 1
ATOM 629 C C . ARG A 1 84 ? -3.912 2.923 21.947 1.00 97.94 84 ARG A C 1
ATOM 631 O O . ARG A 1 84 ? -4.482 2.693 23.011 1.00 97.94 84 ARG A O 1
ATOM 638 N N . ALA A 1 85 ? -4.309 2.377 20.797 1.00 97.88 85 ALA A N 1
ATOM 639 C CA . ALA A 1 85 ? -5.425 1.433 20.726 1.00 97.88 85 ALA A CA 1
ATOM 640 C C . ALA A 1 85 ? -5.169 0.192 21.596 1.00 97.88 85 ALA A C 1
ATOM 642 O O . ALA A 1 85 ? -6.056 -0.246 22.325 1.00 97.88 85 ALA A O 1
ATOM 643 N N . THR A 1 86 ? -3.939 -0.329 21.570 1.00 97.31 86 THR A N 1
ATOM 644 C CA . THR A 1 86 ? -3.533 -1.491 22.371 1.00 97.31 86 THR A CA 1
ATOM 645 C C . THR A 1 86 ? -3.596 -1.194 23.869 1.00 97.31 86 THR A C 1
ATOM 647 O O . THR A 1 86 ? -4.150 -1.993 24.622 1.00 97.31 86 THR A O 1
ATOM 650 N N . GLU A 1 87 ? -3.085 -0.040 24.310 1.00 98.06 87 GLU A N 1
ATOM 651 C CA . GLU A 1 87 ? -3.149 0.392 25.716 1.00 98.06 87 GLU A CA 1
ATOM 652 C C . GLU A 1 87 ? -4.586 0.524 26.234 1.00 98.06 87 GLU A C 1
ATOM 654 O O . GLU A 1 87 ? -4.862 0.201 27.388 1.00 98.06 87 GLU A O 1
ATOM 659 N N . LEU A 1 88 ? -5.497 0.988 25.377 1.00 98.06 88 LEU A N 1
ATOM 660 C CA . LEU A 1 88 ? -6.914 1.167 25.695 1.00 98.06 88 LEU A CA 1
ATOM 661 C C . LEU A 1 88 ? -7.738 -0.124 25.536 1.00 98.06 88 LEU A C 1
ATOM 663 O O . LEU A 1 88 ? -8.931 -0.125 25.831 1.00 98.06 88 LEU A O 1
ATOM 667 N N . GLY A 1 89 ? -7.131 -1.229 25.087 1.00 97.81 89 GLY A N 1
ATOM 668 C CA . GLY A 1 89 ? -7.828 -2.501 24.868 1.00 97.81 89 GLY A CA 1
ATOM 669 C C . GLY A 1 89 ? -8.773 -2.500 23.659 1.00 97.81 89 GLY A C 1
ATOM 670 O O . GLY A 1 89 ? -9.712 -3.295 23.614 1.00 97.81 89 GLY A O 1
ATOM 671 N N . ILE A 1 90 ? -8.533 -1.621 22.684 1.00 98.56 90 ILE A N 1
ATOM 672 C CA . ILE A 1 90 ? -9.334 -1.463 21.467 1.00 98.56 90 ILE A CA 1
ATOM 673 C C . ILE A 1 90 ? -8.736 -2.339 20.363 1.00 98.56 90 ILE A C 1
ATOM 675 O O . ILE A 1 90 ? -7.579 -2.177 19.971 1.00 98.56 90 ILE A O 1
ATOM 679 N N . ALA A 1 91 ? -9.528 -3.268 19.829 1.00 98.19 91 ALA A N 1
ATOM 680 C CA . ALA A 1 91 ? -9.077 -4.170 18.776 1.00 98.19 91 ALA A CA 1
ATOM 681 C C . ALA A 1 91 ? -8.999 -3.456 17.419 1.00 98.19 91 ALA A C 1
ATOM 683 O O . ALA A 1 91 ? -9.924 -2.748 17.025 1.00 98.19 91 ALA A O 1
ATOM 684 N N . ILE A 1 92 ? -7.930 -3.703 16.661 1.00 97.38 92 ILE A N 1
ATOM 685 C CA . ILE A 1 92 ? -7.782 -3.214 15.286 1.00 97.38 92 ILE A CA 1
ATOM 686 C C . ILE A 1 92 ? -7.958 -4.384 14.323 1.00 97.38 92 ILE A C 1
ATOM 688 O O . ILE A 1 92 ? -7.285 -5.408 14.446 1.00 97.38 92 ILE A O 1
ATOM 692 N N . ILE A 1 93 ? -8.849 -4.221 13.345 1.00 95.19 93 ILE A N 1
ATOM 693 C CA . ILE A 1 93 ? -9.120 -5.212 12.301 1.00 95.19 93 ILE A CA 1
ATOM 694 C C . ILE A 1 93 ? -8.896 -4.552 10.944 1.00 95.19 93 ILE A C 1
ATOM 696 O O . ILE A 1 93 ? -9.500 -3.524 10.649 1.00 95.19 93 ILE A O 1
ATOM 700 N N . ASN A 1 94 ? -8.057 -5.148 10.101 1.00 92.81 94 ASN A N 1
ATOM 701 C CA . ASN A 1 94 ? -7.847 -4.722 8.718 1.00 92.81 94 ASN A CA 1
ATOM 702 C C . ASN A 1 94 ? -8.376 -5.770 7.722 1.00 92.81 94 ASN A C 1
ATOM 704 O O . ASN A 1 94 ? -8.822 -6.851 8.107 1.00 92.81 94 ASN A O 1
ATOM 708 N N . ALA A 1 95 ? -8.333 -5.450 6.428 1.00 89.44 95 ALA A N 1
ATOM 709 C CA . ALA A 1 95 ? -8.787 -6.322 5.344 1.00 89.44 95 ALA A CA 1
ATOM 710 C C . ALA A 1 95 ? -7.598 -6.768 4.465 1.00 89.44 95 ALA A C 1
ATOM 712 O O . ALA A 1 95 ? -7.409 -6.250 3.356 1.00 89.44 95 ALA A O 1
ATOM 713 N N . PRO A 1 96 ? -6.746 -7.703 4.938 1.00 84.00 96 PRO A N 1
ATOM 714 C CA . PRO A 1 96 ? -5.568 -8.131 4.199 1.00 84.00 96 PRO A CA 1
ATOM 715 C C . PRO A 1 96 ? -5.957 -8.855 2.906 1.00 84.00 96 PRO A C 1
ATOM 717 O O . PRO A 1 96 ? -6.809 -9.737 2.889 1.00 84.00 96 PRO A O 1
ATOM 720 N N . GLY A 1 97 ? -5.273 -8.526 1.812 1.00 84.00 97 GLY A N 1
ATOM 721 C CA . GLY A 1 97 ? -5.382 -9.250 0.546 1.00 84.00 97 GLY A CA 1
ATOM 722 C C . GLY A 1 97 ? -6.412 -8.704 -0.447 1.00 84.00 97 GLY A C 1
ATOM 723 O O . GLY A 1 97 ? -6.222 -8.917 -1.644 1.00 84.00 97 GLY A O 1
ATOM 724 N N . GLY A 1 98 ? -7.424 -7.952 0.003 1.00 84.31 98 GLY A N 1
ATOM 725 C CA . GLY A 1 98 ? -8.530 -7.483 -0.850 1.00 84.31 98 GLY A CA 1
ATOM 726 C C . GLY A 1 98 ? -8.113 -6.592 -2.028 1.00 84.31 98 GLY A C 1
ATOM 727 O O . GLY A 1 98 ? -8.780 -6.577 -3.054 1.00 84.31 98 GLY A O 1
ATOM 728 N N . ASN A 1 99 ? -6.977 -5.898 -1.926 1.00 88.62 99 ASN A N 1
ATOM 729 C CA . ASN A 1 99 ? -6.451 -5.026 -2.981 1.00 88.62 99 ASN A CA 1
ATOM 730 C C . ASN A 1 99 ? -5.245 -5.616 -3.735 1.00 88.62 99 ASN A C 1
ATOM 732 O O . ASN A 1 99 ? -4.650 -4.916 -4.551 1.00 88.62 99 ASN A O 1
ATOM 736 N N . THR A 1 100 ? -4.860 -6.873 -3.473 1.00 93.12 100 THR A N 1
ATOM 737 C CA . THR A 1 100 ? -3.583 -7.433 -3.958 1.00 93.12 100 THR A CA 1
ATOM 738 C C . THR A 1 100 ? -3.449 -7.337 -5.476 1.00 93.12 100 THR A C 1
ATOM 740 O O . THR A 1 100 ? -2.452 -6.827 -5.984 1.00 93.12 100 THR A O 1
ATOM 743 N N . VAL A 1 101 ? -4.467 -7.816 -6.194 1.00 95.81 101 VAL A N 1
ATOM 744 C CA . VAL A 1 101 ? -4.471 -7.844 -7.662 1.00 95.81 101 VAL A CA 1
ATOM 745 C C . VAL A 1 101 ? -4.556 -6.429 -8.227 1.00 95.81 101 VAL A C 1
ATOM 747 O O . VAL A 1 101 ? -3.767 -6.088 -9.101 1.00 95.81 101 VAL A O 1
ATOM 750 N N . ALA A 1 102 ? -5.428 -5.585 -7.668 1.00 95.44 102 ALA A N 1
ATOM 751 C CA . ALA A 1 102 ? -5.584 -4.201 -8.110 1.00 95.44 102 ALA A CA 1
ATOM 752 C C . ALA A 1 102 ? -4.271 -3.402 -8.006 1.00 95.44 102 ALA A C 1
ATOM 754 O O . ALA A 1 102 ? -3.926 -2.664 -8.926 1.00 95.44 102 ALA A O 1
ATOM 755 N N . VAL A 1 103 ? -3.496 -3.577 -6.926 1.00 95.44 103 VAL A N 1
ATOM 756 C CA . VAL A 1 103 ? -2.185 -2.916 -6.785 1.00 95.44 103 VAL A CA 1
ATOM 757 C C . VAL A 1 103 ? -1.166 -3.474 -7.781 1.00 95.44 103 VAL A C 1
ATOM 759 O O . VAL A 1 103 ? -0.415 -2.703 -8.377 1.00 95.44 103 VAL A O 1
ATOM 762 N N . ALA A 1 104 ? -1.145 -4.792 -8.000 1.00 97.88 104 ALA A N 1
ATOM 763 C CA . ALA A 1 104 ? -0.248 -5.399 -8.980 1.00 97.88 104 ALA A CA 1
ATOM 764 C C . ALA A 1 104 ? -0.545 -4.912 -10.412 1.00 97.88 104 ALA A C 1
ATOM 766 O O . ALA A 1 104 ? 0.376 -4.594 -11.160 1.00 97.88 104 ALA A O 1
ATOM 767 N N . GLU A 1 105 ? -1.819 -4.803 -10.792 1.00 98.19 105 GLU A N 1
ATOM 768 C CA . GLU A 1 105 ? -2.237 -4.264 -12.092 1.00 98.19 105 GLU A CA 1
ATOM 769 C C . GLU A 1 105 ? -1.894 -2.779 -12.234 1.00 98.19 105 GLU A C 1
ATOM 771 O O . GLU A 1 105 ? -1.359 -2.367 -13.266 1.00 98.19 105 GLU A O 1
ATOM 776 N N . LEU A 1 106 ? -2.121 -1.989 -11.179 1.00 98.12 106 LEU A N 1
ATOM 777 C CA . LEU A 1 106 ? -1.750 -0.576 -11.148 1.00 98.12 106 LEU A CA 1
ATOM 778 C C . LEU A 1 106 ? -0.242 -0.379 -11.349 1.00 98.12 106 LEU A C 1
ATOM 780 O O . LEU A 1 106 ? 0.150 0.515 -12.099 1.00 98.12 106 LEU A O 1
ATOM 784 N N . PHE A 1 107 ? 0.599 -1.226 -10.744 1.00 98.12 107 PHE A N 1
ATOM 785 C CA . PHE A 1 107 ? 2.046 -1.206 -10.968 1.00 98.12 107 PHE A CA 1
ATOM 786 C C . PHE A 1 107 ? 2.391 -1.359 -12.457 1.00 98.12 107 PHE A C 1
ATOM 788 O O . PHE A 1 107 ? 3.121 -0.528 -12.996 1.00 98.12 107 PHE A O 1
ATOM 795 N N . PHE A 1 108 ? 1.838 -2.360 -13.154 1.00 98.31 108 PHE A N 1
ATOM 796 C CA . PHE A 1 108 ? 2.120 -2.543 -14.585 1.00 98.31 108 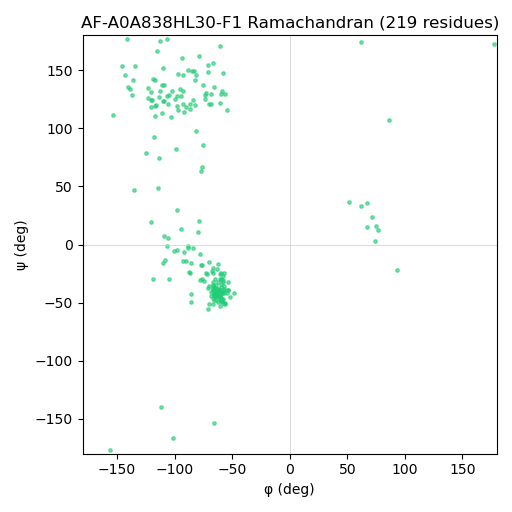PHE A CA 1
ATOM 797 C C . PHE A 1 108 ? 1.568 -1.399 -15.438 1.00 98.31 108 PHE A C 1
ATOM 799 O O . PHE A 1 108 ? 2.240 -0.963 -16.373 1.00 98.31 108 PHE A O 1
ATOM 806 N N . GLY A 1 109 ? 0.385 -0.876 -15.104 1.00 98.06 109 GLY A N 1
ATOM 807 C CA . GLY A 1 109 ? -0.169 0.310 -15.757 1.00 98.06 109 GLY A CA 1
ATOM 808 C C . GLY A 1 109 ? 0.757 1.523 -15.630 1.00 98.06 109 GLY A C 1
ATOM 809 O O . GLY A 1 109 ? 1.057 2.183 -16.627 1.00 98.06 109 GLY A O 1
ATOM 810 N N . ALA A 1 110 ? 1.272 1.780 -14.425 1.00 97.50 110 ALA A N 1
ATOM 811 C CA . ALA A 1 110 ? 2.217 2.860 -14.160 1.00 97.50 110 ALA A CA 1
ATOM 812 C C . ALA A 1 110 ? 3.559 2.637 -14.874 1.00 97.50 110 ALA A C 1
ATOM 814 O O . ALA A 1 110 ? 4.032 3.535 -15.571 1.00 97.50 110 ALA A O 1
ATOM 815 N N . ALA A 1 111 ? 4.138 1.438 -14.775 1.00 97.25 111 ALA A N 1
ATOM 816 C CA . ALA A 1 111 ? 5.402 1.094 -15.421 1.00 97.25 111 ALA A CA 1
ATOM 817 C C . ALA A 1 111 ? 5.327 1.272 -16.947 1.00 97.25 111 ALA A C 1
ATOM 819 O O . ALA A 1 111 ? 6.180 1.935 -17.538 1.00 97.25 111 ALA A O 1
ATOM 820 N N . LEU A 1 112 ? 4.273 0.760 -17.592 1.00 97.44 112 LEU A N 1
ATOM 821 C CA . LEU A 1 112 ? 4.052 0.944 -19.029 1.00 97.44 112 LEU A CA 1
ATOM 822 C C . LEU A 1 112 ? 3.834 2.418 -19.388 1.00 97.44 112 LEU A C 1
ATOM 824 O O . LEU A 1 112 ? 4.387 2.890 -20.381 1.00 97.44 112 LEU A O 1
ATOM 828 N N . SER A 1 113 ? 3.065 3.158 -18.583 1.00 96.94 113 SER A N 1
ATOM 829 C CA . SER A 1 113 ? 2.820 4.587 -18.807 1.00 96.94 113 SER A CA 1
ATOM 830 C C . SER A 1 113 ? 4.099 5.422 -18.748 1.00 96.94 113 SER A C 1
ATOM 832 O O . SER A 1 113 ? 4.275 6.330 -19.567 1.00 96.94 113 SER A O 1
ATOM 834 N N . LEU A 1 114 ? 5.005 5.096 -17.823 1.00 95.81 114 LEU A N 1
ATOM 835 C CA . LEU A 1 114 ? 6.303 5.750 -17.679 1.00 95.81 114 LEU A CA 1
ATOM 836 C C . LEU A 1 114 ? 7.242 5.382 -18.831 1.00 95.81 114 LEU A C 1
ATOM 838 O O . LEU A 1 114 ? 7.695 6.267 -19.553 1.00 95.81 114 LEU A O 1
ATOM 842 N N . LEU A 1 115 ? 7.475 4.088 -19.061 1.00 96.31 115 LEU A N 1
ATOM 843 C CA . LEU A 1 115 ? 8.447 3.609 -20.053 1.00 96.31 115 LEU A CA 1
ATOM 844 C C . LEU A 1 115 ? 8.036 3.903 -21.496 1.00 96.31 115 LEU A C 1
ATOM 846 O O . LEU A 1 115 ? 8.882 3.919 -22.386 1.00 96.31 115 LEU A O 1
ATOM 850 N N . ARG A 1 116 ? 6.738 4.094 -21.754 1.00 96.56 116 ARG A N 1
ATOM 851 C CA . ARG A 1 116 ? 6.196 4.387 -23.089 1.00 96.56 116 ARG A CA 1
ATOM 852 C C . ARG A 1 116 ? 5.686 5.819 -23.228 1.00 96.56 116 ARG A C 1
ATOM 854 O O . ARG A 1 116 ? 5.087 6.134 -24.253 1.00 96.56 116 ARG A O 1
ATOM 861 N N . HIS A 1 117 ? 5.920 6.669 -22.225 1.00 96.31 117 HIS A N 1
ATOM 862 C CA . HIS A 1 117 ? 5.524 8.080 -22.206 1.00 96.31 117 HIS A CA 1
ATOM 863 C C . HIS A 1 117 ? 4.038 8.314 -22.533 1.00 96.31 117 HIS A C 1
ATOM 865 O O . HIS A 1 117 ? 3.688 9.291 -23.196 1.00 96.31 117 HIS A O 1
ATOM 871 N N . ILE A 1 118 ? 3.149 7.418 -22.084 1.00 96.31 118 ILE A N 1
ATOM 872 C CA . ILE A 1 118 ? 1.719 7.449 -22.442 1.00 96.31 118 ILE A CA 1
ATOM 873 C C . ILE A 1 118 ? 1.076 8.755 -21.967 1.00 96.31 118 ILE A C 1
ATOM 875 O O . ILE A 1 118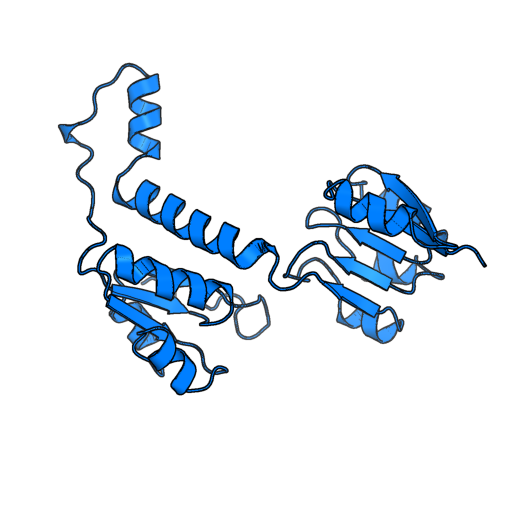 ? 0.361 9.402 -22.729 1.00 96.31 118 ILE A O 1
ATOM 879 N N . HIS A 1 119 ? 1.375 9.175 -20.736 1.00 94.19 119 HIS A N 1
ATOM 880 C CA . HIS A 1 119 ? 0.865 10.422 -20.166 1.00 94.19 119 HIS A CA 1
ATOM 881 C C . HIS A 1 119 ? 1.304 11.657 -20.976 1.00 94.19 119 HIS A C 1
ATOM 883 O O . HIS A 1 119 ? 0.477 12.505 -21.306 1.00 94.19 119 HIS A O 1
ATOM 889 N N . THR A 1 120 ? 2.582 11.735 -21.365 1.00 94.75 120 THR A N 1
ATOM 890 C CA . THR A 1 120 ? 3.115 12.828 -22.194 1.00 94.75 120 THR A CA 1
ATOM 891 C C . THR A 1 120 ? 2.490 12.829 -23.589 1.00 94.75 120 THR A C 1
ATOM 893 O O . THR A 1 120 ? 2.126 13.886 -24.103 1.00 94.75 120 THR A O 1
ATOM 896 N N . ALA A 1 121 ? 2.336 11.648 -24.196 1.00 96.06 121 ALA A N 1
ATOM 897 C CA . ALA A 1 121 ? 1.702 11.489 -25.499 1.00 96.06 121 ALA A CA 1
ATOM 898 C C . ALA A 1 121 ? 0.248 11.974 -25.476 1.00 96.06 121 ALA A C 1
ATOM 900 O O . ALA A 1 121 ? -0.156 12.736 -26.350 1.00 96.06 121 ALA A O 1
ATOM 901 N N . ALA A 1 122 ? -0.522 11.561 -24.465 1.00 96.31 122 ALA A N 1
ATOM 902 C CA . ALA A 1 122 ? -1.930 11.913 -24.323 1.00 96.31 122 ALA A CA 1
ATOM 903 C C . ALA A 1 122 ? -2.138 13.426 -24.163 1.00 96.31 122 ALA A C 1
ATOM 905 O O . ALA A 1 122 ? -3.000 13.994 -24.835 1.00 96.31 122 ALA A O 1
ATOM 906 N N . ALA A 1 123 ? -1.321 14.084 -23.334 1.00 96.25 123 ALA A N 1
ATOM 907 C CA . ALA A 1 123 ? -1.363 15.535 -23.164 1.00 96.25 123 ALA A CA 1
ATOM 908 C C . ALA A 1 123 ? -1.068 16.267 -24.486 1.00 96.25 123 ALA A C 1
ATOM 910 O O . ALA A 1 123 ? -1.889 17.046 -24.960 1.00 96.25 123 ALA A O 1
ATOM 911 N N . ALA A 1 124 ? 0.043 15.934 -25.150 1.00 96.25 124 ALA A N 1
ATOM 912 C CA . ALA A 1 124 ? 0.434 16.576 -26.405 1.00 96.25 124 ALA A CA 1
ATOM 913 C C . ALA A 1 124 ? -0.593 16.370 -27.536 1.00 96.25 124 ALA A C 1
ATOM 915 O O . ALA A 1 124 ? -0.859 17.290 -28.306 1.00 96.25 124 ALA A O 1
ATOM 916 N N . MET A 1 125 ? -1.186 15.177 -27.633 1.00 96.88 125 MET A N 1
ATOM 917 C CA . MET A 1 125 ? -2.243 14.879 -28.607 1.00 96.88 125 MET A CA 1
ATOM 918 C C . MET A 1 125 ? -3.525 15.674 -28.335 1.00 96.88 125 MET A C 1
ATOM 920 O O . MET A 1 125 ? -4.174 16.120 -29.279 1.00 96.88 125 MET A O 1
ATOM 924 N N . THR A 1 126 ? -3.876 15.872 -27.061 1.00 97.31 126 THR A N 1
ATOM 925 C CA . THR A 1 126 ? -5.014 16.716 -26.653 1.00 97.31 126 THR A CA 1
ATOM 926 C C . THR A 1 126 ? -4.778 18.176 -27.050 1.00 97.31 126 THR A C 1
ATOM 928 O O . THR A 1 126 ? -5.700 18.838 -27.520 1.00 97.31 126 THR A O 1
ATOM 931 N N . ASP A 1 127 ? -3.525 18.632 -26.993 1.00 97.00 127 ASP A N 1
ATOM 932 C CA . ASP A 1 127 ? -3.088 19.960 -27.444 1.00 97.00 127 ASP A CA 1
ATOM 933 C C . ASP A 1 127 ? -2.893 20.062 -28.976 1.00 97.00 127 ASP A C 1
ATOM 935 O O . ASP A 1 127 ? -2.334 21.039 -29.481 1.00 97.00 127 ASP A O 1
ATOM 939 N N . GLY A 1 128 ? -3.326 19.055 -29.744 1.00 97.44 128 GLY A N 1
ATOM 940 C CA . GLY A 1 128 ? -3.267 19.052 -31.211 1.00 97.44 128 GLY A CA 1
ATOM 941 C C . GLY A 1 128 ? -1.872 18.814 -31.801 1.00 97.44 128 GLY A C 1
ATOM 942 O O . GLY A 1 128 ? -1.646 19.076 -32.983 1.00 97.44 128 GLY A O 1
ATOM 943 N N . GLN A 1 129 ? -0.921 18.325 -31.004 1.00 97.38 129 GLN A N 1
ATOM 944 C CA . GLN A 1 129 ? 0.439 18.015 -31.447 1.00 97.38 129 GLN A CA 1
ATOM 945 C C . GLN A 1 129 ? 0.580 16.545 -31.870 1.00 97.38 129 GLN A C 1
ATOM 947 O O . GLN A 1 129 ? -0.187 15.686 -31.452 1.00 97.38 129 GLN A O 1
ATOM 952 N N . TRP A 1 130 ? 1.623 16.228 -32.650 1.00 94.88 130 TRP A N 1
ATOM 953 C CA . TRP A 1 130 ? 1.987 14.849 -33.016 1.00 94.88 130 TRP A CA 1
ATOM 954 C C . TRP A 1 130 ? 3.452 14.539 -32.639 1.00 94.88 130 TRP A C 1
ATOM 956 O O . TRP A 1 130 ? 4.345 14.563 -33.492 1.00 94.88 130 TRP A O 1
ATOM 966 N N . PRO A 1 131 ? 3.752 14.262 -31.355 1.00 92.56 131 PRO A N 1
ATOM 967 C CA . PRO A 1 131 ? 5.120 14.222 -30.816 1.00 92.56 131 PRO A CA 1
ATOM 968 C C . PRO A 1 131 ? 5.911 12.936 -31.129 1.00 92.56 131 PRO A C 1
ATOM 970 O O . PRO A 1 131 ? 6.893 12.642 -30.449 1.00 92.56 131 PRO A O 1
ATOM 973 N N . ARG A 1 132 ? 5.526 12.155 -32.150 1.00 91.31 132 ARG A N 1
ATOM 974 C CA . ARG A 1 132 ? 6.049 10.797 -32.419 1.00 91.31 132 ARG A CA 1
ATOM 975 C C . ARG A 1 132 ? 7.578 10.685 -32.381 1.00 91.31 132 ARG A C 1
ATOM 977 O O . ARG A 1 132 ? 8.094 9.709 -31.850 1.00 91.31 132 ARG A O 1
ATOM 984 N N . SER A 1 133 ? 8.304 11.652 -32.943 1.00 92.50 133 SER A N 1
ATOM 985 C CA . SER A 1 133 ? 9.773 11.614 -33.007 1.00 92.50 133 SER A CA 1
ATOM 986 C C . SER A 1 133 ? 10.469 11.800 -31.654 1.00 92.50 133 SER A C 1
ATOM 988 O O . SER A 1 133 ? 11.654 11.504 -31.553 1.00 92.50 133 SER A O 1
ATOM 990 N N . ARG A 1 134 ? 9.758 12.277 -30.624 1.00 88.88 134 ARG A N 1
ATOM 991 C CA . ARG A 1 134 ? 10.306 12.588 -29.291 1.00 88.88 134 ARG A CA 1
ATOM 992 C C . ARG A 1 134 ? 9.907 11.574 -28.214 1.00 88.88 134 ARG A C 1
ATOM 994 O O . ARG A 1 134 ? 10.315 11.731 -27.074 1.00 88.88 134 ARG A O 1
ATOM 1001 N N . LEU A 1 135 ? 9.109 10.560 -28.562 1.00 92.31 135 LEU A N 1
ATOM 1002 C CA . LEU A 1 135 ? 8.540 9.586 -27.621 1.00 92.31 135 LEU A CA 1
ATOM 1003 C C . LEU A 1 135 ? 9.090 8.171 -27.853 1.00 92.31 135 LEU A C 1
ATOM 1005 O O . LEU A 1 135 ? 8.338 7.201 -27.966 1.00 92.31 135 LEU A O 1
ATOM 1009 N N . GLY A 1 136 ? 10.414 8.054 -27.965 1.00 92.75 136 GLY A N 1
ATOM 1010 C CA . GLY A 1 136 ? 11.079 6.753 -27.930 1.00 92.75 136 GLY A CA 1
ATOM 1011 C C . GLY A 1 136 ? 10.956 6.159 -26.530 1.00 92.75 136 GLY A C 1
ATOM 1012 O O . GLY A 1 136 ? 11.380 6.791 -25.574 1.00 92.75 136 GLY A O 1
ATOM 1013 N N . GLY A 1 137 ? 10.345 4.981 -26.411 1.00 94.69 137 GLY A N 1
ATOM 1014 C CA . GLY A 1 137 ? 10.147 4.310 -25.127 1.00 94.69 137 GLY A CA 1
ATOM 1015 C C . GLY A 1 137 ? 11.068 3.111 -24.928 1.00 94.69 137 GLY A C 1
ATOM 1016 O O . GLY A 1 137 ? 11.778 2.694 -25.842 1.00 94.69 137 GLY A O 1
ATOM 1017 N N . THR A 1 138 ? 10.974 2.512 -23.746 1.00 96.12 138 THR A N 1
ATOM 1018 C CA . THR A 1 138 ? 11.727 1.318 -23.355 1.00 96.12 138 THR A CA 1
ATOM 1019 C C . THR A 1 138 ? 10.802 0.107 -23.262 1.00 96.12 138 THR A C 1
ATOM 1021 O O . THR A 1 138 ? 9.681 0.188 -22.755 1.00 96.12 138 THR A O 1
ATOM 1024 N N . GLU A 1 139 ? 11.261 -1.033 -23.772 1.00 97.25 139 GLU A N 1
ATOM 1025 C CA . GLU A 1 139 ? 10.565 -2.314 -23.639 1.00 97.25 139 GLU A CA 1
ATOM 1026 C C . GLU A 1 139 ? 10.853 -2.959 -22.278 1.00 97.25 139 GLU A C 1
ATOM 1028 O O . GLU A 1 139 ? 11.961 -2.846 -21.755 1.00 97.25 139 GLU A O 1
ATOM 1033 N N . LEU A 1 140 ? 9.859 -3.667 -21.729 1.00 97.94 140 LEU A N 1
ATOM 1034 C CA . LEU A 1 140 ? 10.005 -4.455 -20.499 1.00 97.94 140 LEU A CA 1
ATOM 1035 C C . LEU A 1 140 ? 10.763 -5.770 -20.726 1.00 97.94 140 LEU A C 1
ATOM 1037 O O . LEU A 1 140 ? 11.425 -6.264 -19.822 1.00 97.94 140 LEU A O 1
ATOM 1041 N N . ARG A 1 141 ? 10.665 -6.357 -21.923 1.00 98.06 141 ARG A N 1
ATOM 1042 C CA . ARG A 1 141 ? 11.270 -7.658 -22.222 1.00 98.06 141 ARG A CA 1
ATOM 1043 C C . ARG A 1 141 ? 12.785 -7.615 -22.023 1.00 98.06 141 ARG A C 1
ATOM 1045 O O . ARG A 1 141 ? 13.455 -6.747 -22.572 1.00 98.06 141 ARG A O 1
ATOM 1052 N N . GLY A 1 142 ? 13.311 -8.581 -21.275 1.00 96.94 142 GLY A N 1
ATOM 1053 C CA . GLY A 1 142 ? 14.730 -8.691 -20.943 1.00 96.94 142 GLY A CA 1
ATOM 1054 C C . GLY A 1 142 ? 15.220 -7.687 -19.897 1.00 96.94 142 GLY A C 1
ATOM 1055 O O . GLY A 1 142 ? 16.414 -7.671 -19.616 1.00 96.94 142 GLY A O 1
ATOM 1056 N N . ARG A 1 143 ? 14.337 -6.853 -19.329 1.00 98.06 143 ARG A N 1
ATOM 1057 C CA . ARG A 1 143 ? 14.673 -5.967 -18.207 1.00 98.06 143 ARG A CA 1
ATOM 1058 C C . ARG A 1 143 ? 14.590 -6.708 -16.885 1.00 98.06 143 ARG A C 1
ATOM 1060 O O . ARG A 1 143 ? 13.748 -7.593 -16.716 1.00 98.06 143 ARG A O 1
ATOM 1067 N N . THR A 1 144 ? 15.419 -6.282 -15.946 1.00 98.50 144 THR A N 1
ATOM 1068 C CA . THR A 1 144 ? 15.444 -6.792 -14.580 1.00 98.50 144 THR A CA 1
ATOM 1069 C C . THR A 1 144 ? 14.500 -5.979 -13.698 1.00 98.50 144 THR A C 1
ATOM 1071 O O . THR A 1 144 ? 14.685 -4.777 -13.502 1.00 98.50 144 THR A O 1
ATOM 1074 N N . LEU A 1 145 ? 13.485 -6.645 -13.150 1.00 98.69 145 LEU A N 1
ATOM 1075 C CA . LEU A 1 145 ? 12.589 -6.111 -12.132 1.00 98.69 145 LEU A CA 1
ATOM 1076 C C . LEU A 1 145 ? 13.122 -6.456 -10.740 1.00 98.69 145 LEU A C 1
ATOM 1078 O O . LEU A 1 145 ? 13.115 -7.622 -10.345 1.00 98.69 145 LEU A O 1
ATOM 1082 N N . GLY A 1 146 ? 13.525 -5.435 -9.991 1.00 98.56 146 GLY A N 1
ATOM 1083 C CA . GLY A 1 146 ? 13.816 -5.524 -8.569 1.00 98.56 146 GLY A CA 1
ATOM 1084 C C . GLY A 1 146 ? 12.564 -5.380 -7.724 1.00 98.56 146 GLY A C 1
ATOM 1085 O O . GLY A 1 146 ? 11.857 -4.376 -7.815 1.00 98.56 146 GLY A O 1
ATOM 1086 N N . ILE A 1 147 ? 12.308 -6.363 -6.865 1.00 98.69 147 ILE A N 1
ATOM 1087 C CA . ILE A 1 147 ? 11.176 -6.353 -5.937 1.00 98.69 147 ILE A CA 1
ATOM 1088 C C . ILE A 1 147 ? 11.690 -6.327 -4.498 1.00 98.69 147 ILE A C 1
ATOM 1090 O O . ILE A 1 147 ? 12.362 -7.254 -4.049 1.00 98.69 147 ILE A O 1
ATOM 1094 N N . ILE A 1 148 ? 11.323 -5.288 -3.753 1.00 98.31 148 ILE A N 1
ATOM 1095 C CA . ILE A 1 148 ? 11.523 -5.215 -2.304 1.00 98.31 148 ILE A CA 1
ATOM 1096 C C . ILE A 1 148 ? 10.214 -5.635 -1.638 1.00 98.31 148 ILE A C 1
ATOM 1098 O O . ILE A 1 148 ? 9.196 -4.955 -1.777 1.00 98.31 148 ILE A O 1
ATOM 1102 N N . GLY A 1 149 ? 10.234 -6.746 -0.907 1.00 97.12 149 GLY A N 1
ATOM 1103 C CA . GLY A 1 149 ? 9.043 -7.340 -0.303 1.00 97.12 149 GLY A CA 1
ATOM 1104 C C . GLY A 1 149 ? 8.322 -8.283 -1.266 1.00 97.12 149 GLY A C 1
ATOM 1105 O O . GLY A 1 149 ? 7.625 -7.876 -2.196 1.00 97.12 149 GLY A O 1
ATOM 1106 N N . LEU A 1 150 ? 8.429 -9.578 -1.000 1.00 96.75 150 LEU A N 1
ATOM 1107 C CA . LEU A 1 150 ? 7.846 -10.655 -1.790 1.00 96.75 150 LEU A CA 1
ATOM 1108 C C . LEU A 1 150 ? 6.515 -11.128 -1.187 1.00 96.75 150 LEU A C 1
ATOM 1110 O O . LEU A 1 150 ? 6.146 -12.288 -1.327 1.00 96.75 150 LEU A O 1
ATOM 1114 N N . GLY A 1 151 ? 5.770 -10.253 -0.505 1.00 94.19 151 GLY A N 1
ATOM 1115 C CA . GLY A 1 151 ? 4.468 -10.558 0.097 1.00 94.19 151 GLY A CA 1
ATOM 1116 C C . GLY A 1 151 ? 3.366 -10.875 -0.928 1.00 94.19 151 GLY A C 1
ATOM 1117 O O . GLY A 1 151 ? 3.623 -11.336 -2.040 1.00 94.19 151 GLY A O 1
ATOM 1118 N N . ARG A 1 152 ? 2.096 -10.640 -0.572 1.00 94.44 152 ARG A N 1
ATOM 1119 C CA . ARG A 1 152 ? 0.962 -10.896 -1.487 1.00 94.44 152 ARG A CA 1
ATOM 1120 C C . ARG A 1 152 ? 1.097 -10.107 -2.796 1.00 94.44 152 ARG A C 1
ATOM 1122 O O . ARG A 1 152 ? 1.024 -10.697 -3.866 1.00 94.44 152 ARG A O 1
ATOM 1129 N N . ILE A 1 153 ? 1.343 -8.797 -2.701 1.00 96.38 153 ILE A N 1
ATOM 1130 C CA . ILE A 1 153 ? 1.437 -7.905 -3.869 1.00 96.38 153 ILE A CA 1
ATOM 1131 C C . ILE A 1 153 ? 2.708 -8.195 -4.670 1.00 96.38 153 ILE A C 1
ATOM 1133 O O . ILE A 1 153 ? 2.614 -8.455 -5.866 1.00 96.38 153 ILE A O 1
ATOM 1137 N N . GLY A 1 154 ? 3.875 -8.234 -4.014 1.00 97.56 154 GLY A N 1
ATOM 1138 C CA . GLY A 1 154 ? 5.143 -8.536 -4.687 1.00 97.56 154 GLY A CA 1
ATOM 1139 C C . GLY A 1 154 ? 5.133 -9.882 -5.411 1.00 97.56 154 GLY A C 1
ATOM 1140 O O . GLY A 1 154 ? 5.645 -9.983 -6.521 1.00 97.56 154 GLY A O 1
ATOM 1141 N N . GLY A 1 155 ? 4.457 -10.891 -4.852 1.00 97.62 155 GLY A N 1
ATOM 1142 C CA . GLY A 1 155 ? 4.251 -12.169 -5.533 1.00 97.62 155 GLY A CA 1
ATOM 1143 C C . GLY A 1 155 ? 3.376 -12.071 -6.787 1.00 97.62 155 GLY A C 1
ATOM 1144 O O . GLY A 1 155 ? 3.725 -12.639 -7.821 1.00 97.62 155 GLY A O 1
ATOM 1145 N N . GLU A 1 156 ? 2.266 -11.331 -6.742 1.00 98.06 156 GLU A N 1
ATOM 1146 C CA . GLU A 1 156 ? 1.412 -11.131 -7.924 1.00 98.06 156 GLU A CA 1
ATOM 11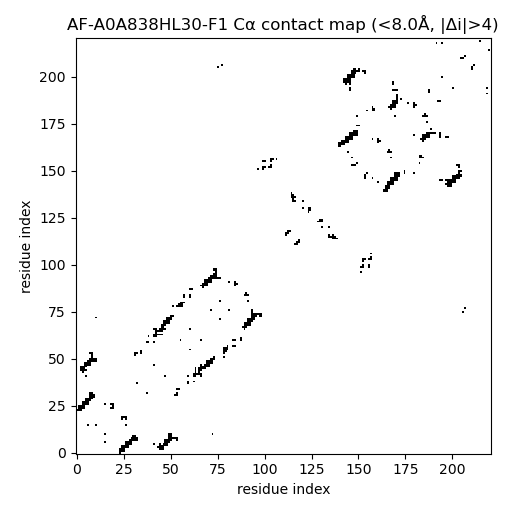47 C C . GLU A 1 156 ? 2.106 -10.307 -9.021 1.00 98.06 156 GLU A C 1
ATOM 1149 O O . GLU A 1 156 ? 1.881 -10.566 -10.211 1.00 98.06 156 GLU A O 1
ATOM 1154 N N . VAL A 1 157 ? 2.972 -9.365 -8.631 1.00 98.56 157 VAL A N 1
ATOM 1155 C CA . VAL A 1 157 ? 3.837 -8.604 -9.541 1.00 98.56 157 VAL A CA 1
ATOM 1156 C C . VAL A 1 157 ? 4.885 -9.514 -10.186 1.00 98.56 157 VAL A C 1
ATOM 1158 O O . VAL A 1 157 ? 4.955 -9.564 -11.414 1.00 98.56 157 VAL A O 1
ATOM 1161 N N . ALA A 1 158 ? 5.623 -10.304 -9.398 1.00 98.38 158 ALA A N 1
ATOM 1162 C CA . ALA A 1 158 ? 6.604 -11.272 -9.903 1.00 98.38 158 ALA A CA 1
ATOM 1163 C C . ALA A 1 158 ? 5.976 -12.293 -10.867 1.00 98.38 158 ALA A C 1
ATOM 1165 O O . ALA A 1 158 ? 6.527 -12.608 -11.919 1.00 98.38 158 ALA A O 1
ATOM 1166 N N . ARG A 1 159 ? 4.773 -12.790 -10.554 1.00 97.81 159 ARG A N 1
ATOM 1167 C CA . ARG A 1 159 ? 4.065 -13.749 -11.415 1.00 97.81 159 ARG A CA 1
ATOM 1168 C C . ARG A 1 159 ? 3.725 -13.149 -12.782 1.00 97.81 159 ARG A C 1
ATOM 1170 O O . ARG A 1 159 ? 3.877 -13.822 -13.800 1.00 97.81 159 ARG A O 1
ATOM 1177 N N . ARG A 1 160 ? 3.250 -11.900 -12.815 1.00 98.06 160 ARG A N 1
ATOM 1178 C CA . ARG A 1 160 ? 2.835 -11.210 -14.050 1.00 98.06 160 ARG A CA 1
ATOM 1179 C C . ARG A 1 160 ? 4.010 -10.682 -14.866 1.00 98.06 160 ARG A C 1
ATOM 1181 O O . ARG A 1 160 ? 3.907 -10.666 -16.090 1.00 98.06 160 ARG A O 1
ATOM 1188 N N . SER A 1 161 ? 5.126 -10.305 -14.242 1.00 97.81 161 SER A N 1
ATOM 1189 C CA . SER A 1 161 ? 6.304 -9.781 -14.957 1.00 97.81 161 SER A CA 1
ATOM 1190 C C . SER A 1 161 ? 6.875 -10.798 -15.951 1.00 97.81 161 SER A C 1
ATOM 1192 O O . SER A 1 161 ? 7.341 -10.430 -17.030 1.00 97.81 161 SER A O 1
ATOM 1194 N N . ARG A 1 162 ? 6.726 -12.095 -15.658 1.00 94.69 162 ARG A N 1
ATOM 1195 C CA . ARG A 1 162 ? 7.098 -13.195 -16.559 1.00 94.69 162 ARG A CA 1
ATOM 1196 C C . ARG A 1 162 ? 6.361 -13.150 -17.897 1.00 94.69 162 ARG A C 1
ATOM 1198 O O . ARG A 1 162 ? 6.955 -13.487 -18.917 1.00 94.69 162 ARG A O 1
ATOM 1205 N N . ALA A 1 163 ? 5.106 -12.696 -17.927 1.00 97.06 163 ALA A N 1
ATOM 1206 C CA . ALA A 1 163 ? 4.353 -12.541 -19.175 1.00 97.06 163 ALA A CA 1
ATOM 1207 C C . ALA A 1 163 ? 4.946 -11.448 -20.084 1.00 97.06 163 ALA A C 1
ATOM 1209 O O . ALA A 1 163 ? 4.791 -11.507 -21.301 1.00 97.06 163 ALA A O 1
ATOM 1210 N N . PHE A 1 164 ? 5.669 -10.487 -19.503 1.00 97.62 164 PHE A N 1
ATOM 1211 C CA . PHE A 1 164 ? 6.431 -9.473 -20.232 1.00 97.62 164 PHE A CA 1
ATOM 1212 C C . PHE A 1 164 ? 7.861 -9.924 -20.571 1.00 97.62 164 PHE A C 1
ATOM 1214 O O . PHE A 1 164 ? 8.587 -9.183 -21.229 1.00 97.62 164 PHE A O 1
ATOM 1221 N N . GLY A 1 165 ? 8.269 -11.131 -20.159 1.00 97.69 165 GLY A N 1
ATOM 1222 C CA . GLY A 1 165 ? 9.619 -11.654 -20.371 1.00 97.69 165 GLY A CA 1
ATOM 1223 C C . GLY A 1 165 ? 10.688 -10.891 -19.590 1.00 97.69 165 GLY A C 1
ATOM 1224 O O . GLY A 1 165 ? 11.765 -10.656 -20.131 1.00 97.69 165 GLY A O 1
ATOM 1225 N N . MET A 1 166 ? 10.361 -10.439 -18.378 1.00 98.44 166 MET A N 1
ATOM 1226 C CA . MET A 1 166 ? 11.302 -9.786 -17.465 1.00 98.44 166 MET A CA 1
ATOM 1227 C C . MET A 1 166 ? 12.074 -10.815 -16.639 1.00 98.44 166 MET A C 1
ATOM 1229 O O . MET A 1 166 ? 11.517 -11.851 -16.270 1.00 98.44 166 MET A O 1
ATOM 1233 N N . GLU A 1 167 ? 13.306 -10.472 -16.278 1.00 98.12 167 GLU A N 1
ATOM 1234 C CA . GLU A 1 167 ? 14.049 -11.149 -15.214 1.00 98.12 167 GLU A CA 1
ATOM 1235 C C . GLU A 1 167 ? 13.612 -10.566 -13.865 1.00 98.12 167 GLU A C 1
ATOM 1237 O O . GLU A 1 167 ? 13.371 -9.362 -13.762 1.00 98.12 167 GLU A O 1
ATOM 1242 N N . VAL A 1 168 ? 13.478 -11.390 -12.826 1.00 98.38 168 VAL A N 1
ATOM 1243 C CA . VAL A 1 168 ? 13.025 -10.926 -11.504 1.00 98.38 168 VAL A CA 1
ATOM 1244 C C . VAL A 1 168 ? 14.094 -11.208 -10.467 1.00 98.38 168 VAL A C 1
ATOM 1246 O O . VAL A 1 168 ? 14.477 -12.357 -10.262 1.00 98.38 168 VAL A O 1
ATOM 1249 N N . VAL A 1 169 ? 14.518 -10.159 -9.770 1.00 98.50 169 VAL A N 1
ATOM 1250 C CA . VAL A 1 169 ? 15.371 -10.238 -8.583 1.00 98.50 169 VAL A CA 1
ATOM 1251 C C . VAL A 1 169 ? 14.595 -9.676 -7.402 1.00 98.50 169 VAL A C 1
ATOM 1253 O O . VAL A 1 169 ? 13.839 -8.714 -7.550 1.00 98.50 169 VAL A O 1
ATOM 1256 N N . ALA A 1 170 ? 14.731 -10.273 -6.224 1.00 98.44 170 ALA A N 1
ATOM 1257 C CA . ALA A 1 170 ? 13.946 -9.847 -5.076 1.00 98.44 170 ALA A CA 1
ATOM 1258 C C . ALA A 1 170 ? 14.712 -9.899 -3.759 1.00 98.44 170 ALA A C 1
ATOM 1260 O O . ALA A 1 170 ? 15.515 -10.798 -3.517 1.00 98.44 170 ALA A O 1
ATOM 1261 N N . TYR A 1 171 ? 14.397 -8.945 -2.889 1.00 98.12 171 TYR A N 1
ATOM 1262 C CA . TYR A 1 171 ? 14.884 -8.862 -1.520 1.00 98.12 171 TYR A CA 1
ATOM 1263 C C . TYR A 1 171 ? 13.690 -8.892 -0.566 1.00 98.12 171 TYR A C 1
ATOM 1265 O O . TYR A 1 171 ? 12.826 -8.013 -0.598 1.00 98.12 171 TYR A O 1
ATOM 1273 N N . ASP A 1 172 ? 13.641 -9.914 0.282 1.00 97.12 172 ASP A N 1
ATOM 1274 C CA . ASP A 1 172 ? 12.690 -10.012 1.386 1.00 97.12 172 ASP A CA 1
ATOM 1275 C C . ASP A 1 172 ? 13.308 -10.890 2.489 1.00 97.12 172 ASP A C 1
ATOM 1277 O O . ASP A 1 172 ? 13.506 -12.089 2.267 1.00 97.12 172 ASP A O 1
ATOM 1281 N N . PRO A 1 173 ? 13.661 -10.317 3.654 1.00 93.88 173 PRO A N 1
ATOM 1282 C CA . PRO A 1 173 ? 14.343 -11.052 4.715 1.00 93.88 173 PRO A CA 1
ATOM 1283 C C . PRO A 1 173 ? 13.410 -11.960 5.534 1.00 93.88 173 PRO A C 1
ATOM 1285 O O . PRO A 1 173 ? 13.901 -12.741 6.349 1.00 93.88 173 PRO A O 1
ATOM 1288 N N . TYR A 1 174 ? 12.088 -11.883 5.343 1.00 94.06 174 TYR A N 1
ATOM 1289 C CA . TYR A 1 174 ? 11.109 -12.575 6.190 1.00 94.06 174 TYR A CA 1
ATOM 1290 C C . TYR A 1 174 ? 10.418 -13.754 5.510 1.00 94.06 174 TYR A C 1
ATOM 1292 O O . TYR A 1 174 ? 9.756 -14.549 6.183 1.00 94.06 174 TYR A O 1
ATOM 1300 N N . VAL A 1 175 ? 10.535 -13.886 4.188 1.00 94.38 175 VAL A N 1
ATOM 1301 C CA . VAL A 1 175 ? 9.929 -15.004 3.460 1.00 94.38 175 VAL A CA 1
ATOM 1302 C C . VAL A 1 175 ? 10.902 -16.175 3.293 1.00 94.38 175 VAL A C 1
ATOM 1304 O O . VAL A 1 175 ? 12.104 -15.978 3.112 1.00 94.38 175 VAL A O 1
ATOM 1307 N N . PRO A 1 176 ? 10.402 -17.421 3.322 1.00 95.12 176 PRO A N 1
ATOM 1308 C CA . PRO A 1 176 ? 11.253 -18.593 3.173 1.00 95.12 176 PRO A CA 1
ATOM 1309 C C . PRO A 1 176 ? 11.790 -18.744 1.732 1.00 95.12 176 PRO A C 1
ATOM 1311 O O . PRO A 1 176 ? 11.135 -18.296 0.785 1.00 95.12 176 PRO A O 1
ATOM 1314 N N . PRO A 1 177 ? 12.948 -19.415 1.535 1.00 94.00 177 PRO A N 1
ATOM 1315 C CA . PRO A 1 177 ? 13.594 -19.556 0.223 1.00 94.00 177 PRO A CA 1
ATOM 1316 C C . PRO A 1 177 ? 12.695 -20.129 -0.881 1.00 94.00 177 PRO A C 1
ATOM 1318 O O . PRO A 1 177 ? 12.705 -19.624 -2.000 1.00 94.00 177 PRO A O 1
ATOM 1321 N N . ASN A 1 178 ? 11.857 -21.118 -0.557 1.00 96.19 178 ASN A N 1
ATOM 1322 C CA . ASN A 1 178 ? 10.935 -21.744 -1.512 1.00 96.19 178 ASN A CA 1
ATOM 1323 C C . ASN A 1 178 ? 9.968 -20.739 -2.158 1.00 96.19 178 ASN A C 1
ATOM 1325 O O . ASN A 1 178 ? 9.538 -20.929 -3.290 1.00 96.19 178 ASN A O 1
ATOM 1329 N N . ARG A 1 179 ? 9.651 -19.633 -1.474 1.00 96.56 179 ARG A N 1
ATOM 1330 C CA . ARG A 1 179 ? 8.764 -18.606 -2.022 1.00 96.56 179 ARG A CA 1
ATOM 1331 C C . ARG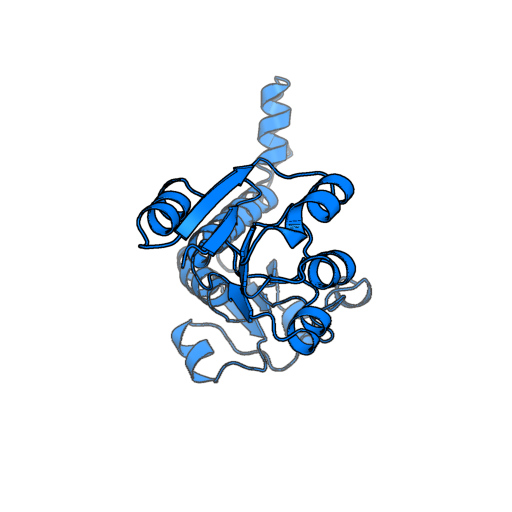 A 1 179 ? 9.376 -17.885 -3.226 1.00 96.56 179 ARG A C 1
ATOM 1333 O O . ARG A 1 179 ? 8.645 -17.509 -4.139 1.00 96.56 179 ARG A O 1
ATOM 1340 N N . PHE A 1 180 ? 10.693 -17.683 -3.223 1.00 97.69 180 PHE A N 1
ATOM 1341 C CA . PHE A 1 180 ? 11.417 -17.098 -4.351 1.00 97.69 180 PHE A CA 1
ATOM 1342 C C . PHE A 1 180 ? 11.370 -18.039 -5.559 1.00 97.69 180 PHE A C 1
ATOM 1344 O O . PHE A 1 180 ? 11.007 -17.617 -6.657 1.00 97.69 180 PHE A O 1
ATOM 1351 N N . GLU A 1 181 ? 11.632 -19.328 -5.325 1.00 95.31 181 GLU A N 1
ATOM 1352 C CA . GLU A 1 181 ? 11.585 -20.383 -6.343 1.00 95.31 181 GLU A CA 1
ATOM 1353 C C . GLU A 1 181 ? 10.192 -20.502 -6.978 1.00 95.31 181 GLU A C 1
ATOM 1355 O O . GLU A 1 181 ? 10.066 -20.443 -8.203 1.00 95.31 181 GLU A O 1
ATOM 1360 N N . ASP A 1 182 ? 9.137 -20.566 -6.157 1.00 96.06 182 ASP A N 1
ATOM 1361 C CA . ASP A 1 182 ? 7.739 -20.661 -6.604 1.00 96.06 182 ASP A CA 1
ATOM 1362 C C . ASP A 1 182 ? 7.326 -19.492 -7.513 1.00 96.06 182 ASP A C 1
ATOM 1364 O O . ASP A 1 182 ? 6.495 -19.637 -8.416 1.00 96.06 182 ASP A O 1
ATOM 1368 N N . LEU A 1 183 ? 7.897 -18.311 -7.271 1.00 96.62 183 LEU A N 1
ATOM 1369 C CA . LEU A 1 183 ? 7.617 -17.096 -8.030 1.00 96.62 183 LEU A CA 1
ATOM 1370 C C . LEU A 1 183 ? 8.579 -16.891 -9.207 1.00 96.62 183 LEU A C 1
ATOM 1372 O O . LEU A 1 183 ? 8.342 -16.005 -10.028 1.00 96.62 183 LEU A O 1
ATOM 1376 N N . GLY A 1 184 ? 9.610 -17.730 -9.346 1.00 95.44 184 GLY A N 1
ATOM 1377 C CA . GLY A 1 184 ? 10.664 -17.559 -10.345 1.00 95.44 184 GLY A CA 1
ATOM 1378 C C . GLY A 1 184 ? 11.447 -16.260 -10.155 1.00 95.44 184 GLY A C 1
ATOM 1379 O O . GLY A 1 184 ? 11.833 -15.642 -11.143 1.00 95.44 184 GLY A O 1
ATOM 1380 N N . ALA A 1 185 ? 11.616 -15.826 -8.905 1.00 97.69 185 ALA A N 1
ATOM 1381 C CA . ALA A 1 185 ? 12.404 -14.660 -8.537 1.00 97.69 185 ALA A CA 1
ATOM 1382 C C . ALA A 1 185 ? 13.760 -15.112 -7.991 1.00 97.69 185 ALA A C 1
ATOM 1384 O O . ALA A 1 185 ? 13.827 -15.972 -7.115 1.00 97.69 185 ALA A O 1
ATOM 1385 N N . GLU A 1 186 ? 14.846 -14.517 -8.470 1.00 97.81 186 GLU A N 1
ATOM 1386 C CA . GLU A 1 186 ? 16.164 -14.736 -7.888 1.00 97.81 186 GLU A CA 1
ATOM 1387 C C . GLU A 1 186 ? 16.264 -13.996 -6.551 1.00 97.81 186 GLU A C 1
ATOM 1389 O O . GLU A 1 186 ? 16.044 -12.783 -6.470 1.00 97.81 186 GLU A O 1
ATOM 1394 N N . ARG A 1 187 ? 16.606 -14.722 -5.486 1.00 97.75 187 ARG A N 1
ATOM 1395 C CA . ARG A 1 187 ? 16.806 -14.124 -4.168 1.00 97.75 187 ARG A CA 1
ATOM 1396 C C . ARG A 1 187 ? 18.103 -13.322 -4.133 1.00 97.75 187 ARG A C 1
ATOM 1398 O O . ARG A 1 187 ? 19.175 -13.831 -4.448 1.00 97.75 187 ARG A O 1
ATOM 1405 N N . VAL A 1 188 ? 18.006 -12.095 -3.641 1.00 97.00 188 VAL A N 1
ATOM 1406 C CA . VAL A 1 188 ? 19.137 -11.227 -3.325 1.00 97.00 188 VAL A CA 1
ATOM 1407 C C . VAL A 1 188 ? 19.193 -11.029 -1.813 1.00 97.00 188 VAL A C 1
ATOM 1409 O O . VAL A 1 188 ? 18.185 -10.726 -1.186 1.00 97.00 188 VAL A O 1
ATOM 1412 N N . GLU A 1 189 ? 20.376 -11.190 -1.218 1.00 93.19 189 GLU A N 1
ATOM 1413 C CA . GLU A 1 189 ? 20.552 -11.141 0.246 1.00 93.19 189 GLU A CA 1
ATOM 1414 C C . GLU A 1 189 ? 20.744 -9.723 0.804 1.00 93.19 189 GLU A C 1
ATOM 1416 O O . GLU A 1 189 ? 20.646 -9.508 2.010 1.00 93.19 189 GLU A O 1
ATOM 1421 N N . ARG A 1 190 ? 21.060 -8.738 -0.048 1.00 94.50 190 ARG A N 1
ATOM 1422 C CA . ARG A 1 190 ? 21.353 -7.362 0.379 1.00 94.50 190 ARG A CA 1
ATOM 1423 C C . ARG A 1 190 ? 20.719 -6.344 -0.556 1.00 94.50 190 ARG A C 1
ATOM 1425 O O . ARG A 1 190 ? 20.907 -6.433 -1.767 1.00 94.50 190 ARG A O 1
ATOM 1432 N N . LEU A 1 191 ? 20.072 -5.334 0.023 1.00 94.38 191 LEU A N 1
ATOM 1433 C CA . LEU A 1 191 ? 19.418 -4.256 -0.717 1.00 94.38 191 LEU A CA 1
ATOM 1434 C C . LEU A 1 191 ? 20.333 -3.574 -1.761 1.00 94.38 191 LEU A C 1
ATOM 1436 O O . LEU A 1 191 ? 19.891 -3.470 -2.900 1.00 94.38 191 LEU A O 1
ATOM 1440 N N . PRO A 1 192 ? 21.607 -3.220 -1.483 1.00 95.50 192 PRO A N 1
ATOM 1441 C CA . PRO A 1 192 ? 22.471 -2.598 -2.495 1.00 95.50 192 PRO A CA 1
ATOM 1442 C C . PRO A 1 192 ? 22.651 -3.432 -3.773 1.00 95.50 192 PRO A C 1
ATOM 1444 O O . PRO A 1 192 ? 22.611 -2.894 -4.871 1.00 95.50 192 PRO A O 1
ATOM 1447 N N . ILE A 1 193 ? 22.757 -4.761 -3.645 1.00 96.25 193 ILE A N 1
ATOM 1448 C CA . ILE A 1 193 ? 22.890 -5.661 -4.805 1.00 96.25 193 ILE A CA 1
ATOM 1449 C C . ILE A 1 193 ? 21.605 -5.648 -5.644 1.00 96.25 193 ILE A C 1
ATOM 1451 O O . ILE A 1 193 ? 21.656 -5.758 -6.867 1.00 96.25 193 ILE A O 1
ATOM 1455 N N . LEU A 1 194 ? 20.442 -5.540 -4.994 1.00 97.69 194 LEU A N 1
ATOM 1456 C CA . LEU A 1 194 ? 19.162 -5.449 -5.690 1.00 97.69 194 LEU A CA 1
ATOM 1457 C C . LEU A 1 194 ? 19.104 -4.158 -6.513 1.00 97.69 194 LEU A C 1
ATOM 1459 O O . LEU A 1 194 ? 18.761 -4.210 -7.691 1.00 97.69 194 LEU A O 1
ATOM 1463 N N . LEU A 1 195 ? 19.464 -3.025 -5.902 1.00 97.19 195 LEU A N 1
ATOM 1464 C CA . LEU A 1 195 ? 19.448 -1.708 -6.543 1.00 97.19 195 LEU A CA 1
ATOM 1465 C C . LEU A 1 195 ? 20.356 -1.676 -7.776 1.00 97.19 195 LEU A C 1
ATOM 1467 O O . LEU A 1 195 ? 19.891 -1.320 -8.853 1.00 97.19 195 LEU A O 1
ATOM 1471 N N . GLU A 1 196 ? 21.597 -2.156 -7.650 1.00 96.44 196 GLU A N 1
ATOM 1472 C CA . GLU A 1 196 ? 22.569 -2.213 -8.754 1.00 96.44 196 GLU A CA 1
ATOM 1473 C C . GLU A 1 196 ? 22.078 -3.026 -9.963 1.00 96.44 196 GLU A C 1
ATOM 1475 O O . GLU A 1 196 ? 22.456 -2.749 -11.100 1.00 96.44 196 GLU A O 1
ATOM 1480 N N . ARG A 1 197 ? 21.249 -4.050 -9.735 1.00 97.00 197 ARG A N 1
ATOM 1481 C CA . ARG A 1 197 ? 20.768 -4.958 -10.787 1.00 97.00 197 ARG A CA 1
ATOM 1482 C C . ARG A 1 197 ? 19.441 -4.538 -11.409 1.00 97.00 197 ARG A C 1
ATOM 1484 O O . ARG A 1 197 ? 19.057 -5.112 -12.423 1.00 97.00 197 ARG A O 1
ATOM 1491 N N . SER A 1 198 ? 18.713 -3.615 -10.791 1.00 97.94 198 SER A N 1
ATOM 1492 C CA . SER A 1 198 ? 17.333 -3.310 -11.168 1.00 97.94 198 SER A CA 1
ATOM 1493 C C . SER A 1 198 ? 17.274 -2.278 -12.291 1.00 97.94 198 SER A C 1
ATOM 1495 O O . SER A 1 198 ? 17.686 -1.140 -12.105 1.00 97.94 198 SER A O 1
ATOM 1497 N N . ASP A 1 199 ? 16.667 -2.631 -13.427 1.00 97.44 199 ASP A N 1
ATOM 1498 C CA . ASP A 1 199 ? 16.225 -1.632 -14.413 1.00 97.44 199 ASP A CA 1
ATOM 1499 C C . ASP A 1 199 ? 14.960 -0.908 -13.919 1.00 97.44 199 ASP A C 1
ATOM 1501 O O . ASP A 1 199 ? 14.701 0.248 -14.252 1.00 97.44 199 ASP A O 1
ATOM 1505 N N . ILE A 1 200 ? 14.133 -1.625 -13.151 1.00 97.88 200 ILE A N 1
ATOM 1506 C CA . ILE A 1 200 ? 12.891 -1.139 -12.551 1.00 97.88 200 ILE A CA 1
ATOM 1507 C C . ILE A 1 200 ? 12.850 -1.655 -11.118 1.00 97.88 200 ILE A C 1
ATOM 1509 O O . ILE A 1 200 ? 12.996 -2.854 -10.901 1.00 97.88 200 ILE A O 1
ATOM 1513 N N . LEU A 1 201 ? 12.611 -0.768 -10.155 1.00 97.69 201 LEU A N 1
ATOM 1514 C CA . LEU A 1 201 ? 12.473 -1.113 -8.742 1.00 97.69 201 LEU A CA 1
ATOM 1515 C C . LEU A 1 201 ? 11.024 -0.911 -8.288 1.00 97.69 201 LEU A C 1
ATOM 1517 O O . LEU A 1 201 ? 10.406 0.104 -8.612 1.00 97.69 201 LEU A O 1
ATOM 1521 N N . THR A 1 202 ? 10.486 -1.850 -7.511 1.00 98.25 202 THR A N 1
ATOM 1522 C CA . THR A 1 202 ? 9.166 -1.725 -6.878 1.00 98.25 202 THR A CA 1
ATOM 1523 C C . THR A 1 202 ? 9.193 -2.185 -5.423 1.00 98.25 202 THR A C 1
ATOM 1525 O O . THR A 1 202 ? 9.873 -3.151 -5.071 1.00 98.25 202 THR A O 1
ATOM 1528 N N . LEU A 1 203 ? 8.451 -1.475 -4.571 1.00 97.31 203 LEU A N 1
ATOM 1529 C CA . LEU A 1 203 ? 8.393 -1.694 -3.128 1.00 97.31 203 LEU A CA 1
ATOM 1530 C C . LEU A 1 203 ? 6.999 -2.180 -2.726 1.00 97.31 203 LEU A C 1
ATOM 1532 O O . LEU A 1 203 ? 5.986 -1.544 -3.021 1.00 97.31 203 LEU A O 1
ATOM 1536 N N . HIS A 1 204 ? 6.952 -3.297 -2.007 1.00 95.94 204 HIS A N 1
ATOM 1537 C CA . HIS A 1 204 ? 5.734 -3.933 -1.508 1.00 95.94 204 HIS A CA 1
ATOM 1538 C C . HIS A 1 204 ? 5.894 -4.360 -0.044 1.00 95.94 204 HIS A C 1
ATOM 1540 O O . HIS A 1 204 ? 5.558 -5.484 0.339 1.00 95.94 204 HIS A O 1
ATOM 1546 N N . VAL A 1 205 ? 6.412 -3.440 0.769 1.00 93.12 205 VAL A N 1
ATOM 1547 C CA . VAL A 1 205 ? 6.649 -3.601 2.208 1.00 93.12 205 VAL A CA 1
ATOM 1548 C C . VAL A 1 205 ? 5.678 -2.736 3.025 1.00 93.12 205 VAL A C 1
ATOM 1550 O O . VAL A 1 205 ? 5.211 -1.714 2.519 1.00 93.12 205 VAL A O 1
ATOM 1553 N N . PRO A 1 206 ? 5.332 -3.127 4.266 1.00 87.00 206 PRO A N 1
ATOM 1554 C CA . PRO A 1 206 ? 4.607 -2.244 5.181 1.00 87.00 206 PRO A CA 1
ATOM 1555 C C . PRO A 1 206 ? 5.482 -1.047 5.577 1.00 87.00 206 PRO A C 1
ATOM 1557 O O . PRO A 1 206 ? 6.705 -1.164 5.550 1.00 87.00 206 PRO A O 1
ATOM 1560 N N . LEU A 1 207 ? 4.875 0.068 5.989 1.00 87.25 207 LEU A N 1
ATOM 1561 C CA . LEU A 1 207 ? 5.599 1.183 6.604 1.00 87.25 207 LEU A CA 1
ATOM 1562 C C . LEU A 1 207 ? 5.830 0.887 8.094 1.00 87.25 207 LEU A C 1
ATOM 1564 O O . LEU A 1 207 ? 4.881 0.668 8.846 1.00 87.25 207 LEU A O 1
ATOM 1568 N N . ASN A 1 208 ? 7.090 0.844 8.515 1.00 85.62 208 ASN A N 1
ATOM 1569 C CA . ASN A 1 208 ? 7.513 0.667 9.903 1.00 85.62 208 ASN A CA 1
ATOM 1570 C C . ASN A 1 208 ? 8.925 1.254 10.099 1.00 85.62 208 ASN A C 1
ATOM 1572 O O . ASN A 1 208 ? 9.506 1.791 9.161 1.00 85.62 208 ASN A O 1
ATOM 1576 N N . LEU A 1 209 ? 9.496 1.113 11.299 1.00 89.12 209 LEU A N 1
ATOM 1577 C CA . LEU A 1 209 ? 10.832 1.637 11.623 1.00 89.12 209 LEU A CA 1
ATOM 1578 C C . LEU A 1 209 ? 11.966 1.079 10.741 1.00 89.12 209 LEU A C 1
ATOM 1580 O O . LEU A 1 209 ? 13.005 1.718 10.625 1.00 89.12 209 LEU A O 1
ATOM 1584 N N . GLU A 1 210 ? 11.800 -0.107 10.150 1.00 90.56 210 GLU A N 1
ATOM 1585 C CA . GLU A 1 210 ? 12.807 -0.734 9.283 1.00 90.56 210 GLU A CA 1
ATOM 1586 C C . GLU A 1 210 ? 12.686 -0.289 7.817 1.00 90.56 210 GLU A C 1
ATOM 1588 O O . GLU A 1 210 ? 13.657 -0.358 7.066 1.00 90.56 210 GLU A O 1
ATOM 1593 N N . THR A 1 211 ? 11.498 0.146 7.391 1.00 93.50 211 THR A N 1
ATOM 1594 C CA . THR A 1 211 ? 11.193 0.479 5.988 1.00 93.50 211 THR A CA 1
ATOM 1595 C C . THR A 1 211 ? 10.993 1.974 5.750 1.00 93.50 211 THR A C 1
ATOM 1597 O O . THR A 1 211 ? 11.040 2.431 4.604 1.00 93.50 211 THR A O 1
ATOM 1600 N N . GLU A 1 212 ? 10.787 2.758 6.808 1.00 92.62 212 GLU A N 1
ATOM 1601 C CA . GLU A 1 212 ? 10.710 4.211 6.733 1.00 92.62 212 GLU A CA 1
ATOM 1602 C C . GLU A 1 212 ? 12.029 4.784 6.203 1.00 92.62 212 GLU A C 1
ATOM 1604 O O . GLU A 1 212 ? 13.104 4.553 6.750 1.00 92.62 212 GLU A O 1
ATOM 1609 N N . GLY A 1 213 ? 11.948 5.517 5.090 1.00 93.81 213 GLY A N 1
ATOM 1610 C CA . GLY A 1 213 ? 13.124 6.112 4.454 1.00 93.81 213 GLY A CA 1
ATOM 1611 C C . GLY A 1 213 ? 14.105 5.104 3.848 1.00 93.81 213 GLY A C 1
ATOM 1612 O O . GLY A 1 213 ? 15.221 5.495 3.526 1.00 93.81 213 GLY A O 1
ATOM 1613 N N . MET A 1 214 ? 13.712 3.836 3.655 1.00 94.81 214 MET A N 1
ATOM 1614 C CA . MET A 1 214 ? 14.636 2.784 3.205 1.00 94.81 214 MET A CA 1
ATOM 1615 C C . MET A 1 214 ? 15.246 3.008 1.811 1.00 94.81 214 MET A C 1
ATOM 1617 O O . MET A 1 214 ? 16.257 2.392 1.494 1.00 94.81 214 MET A O 1
ATOM 1621 N N . ILE A 1 215 ? 14.611 3.836 0.974 1.00 96.25 215 ILE A N 1
ATOM 1622 C CA . ILE A 1 215 ? 15.156 4.317 -0.301 1.00 96.25 215 ILE A CA 1
ATOM 1623 C C . ILE A 1 215 ? 15.265 5.836 -0.198 1.00 96.25 215 ILE A C 1
ATOM 1625 O O . ILE A 1 215 ? 14.293 6.558 -0.441 1.00 96.25 215 ILE A O 1
ATOM 1629 N N . GLY A 1 216 ? 16.432 6.311 0.227 1.00 95.56 216 GLY A N 1
ATOM 1630 C CA . GLY A 1 216 ? 16.754 7.725 0.336 1.00 95.56 216 GLY A CA 1
ATOM 1631 C C . GLY A 1 216 ? 17.611 8.221 -0.825 1.00 95.56 216 GLY A C 1
ATOM 1632 O O . GLY A 1 216 ? 17.787 7.560 -1.845 1.00 95.56 216 GLY A O 1
ATOM 1633 N N . ALA A 1 217 ? 18.182 9.415 -0.652 1.00 95.25 217 ALA A N 1
ATOM 1634 C CA . ALA A 1 217 ? 19.156 9.952 -1.599 1.00 95.25 217 ALA A CA 1
ATOM 1635 C C . ALA A 1 217 ? 20.383 9.035 -1.807 1.00 95.25 217 ALA A C 1
ATOM 1637 O O . ALA A 1 217 ? 20.804 8.921 -2.953 1.00 95.25 217 ALA A O 1
ATOM 1638 N N . PRO A 1 218 ? 20.948 8.368 -0.776 1.00 93.88 218 PRO A N 1
ATOM 1639 C CA . PRO A 1 218 ? 22.074 7.453 -0.972 1.00 93.88 218 PRO A CA 1
ATOM 1640 C C . PRO A 1 218 ? 21.731 6.233 -1.836 1.00 93.88 218 PRO A C 1
ATOM 1642 O O . PRO A 1 218 ? 22.554 5.814 -2.640 1.00 93.88 218 PRO A O 1
ATOM 1645 N N . GLU A 1 219 ? 20.524 5.682 -1.700 1.00 94.44 219 GLU A N 1
ATOM 1646 C CA . GLU A 1 219 ? 20.078 4.505 -2.458 1.00 94.44 219 GLU A CA 1
ATOM 1647 C C . GLU A 1 219 ? 19.678 4.832 -3.906 1.00 94.44 219 GLU A C 1
ATOM 1649 O O . GLU A 1 219 ? 19.590 3.927 -4.733 1.00 94.44 219 GLU A O 1
ATOM 1654 N N . LEU A 1 220 ? 19.419 6.107 -4.212 1.00 90.94 220 LEU A N 1
ATOM 1655 C CA . LEU A 1 220 ? 19.068 6.597 -5.551 1.00 90.94 220 LEU A CA 1
ATOM 1656 C C . LEU A 1 220 ? 20.258 7.192 -6.325 1.00 90.94 220 LEU A C 1
ATOM 1658 O O . LEU A 1 220 ? 20.065 7.621 -7.465 1.00 90.94 220 LEU A O 1
ATOM 1662 N N . ALA A 1 221 ? 21.428 7.298 -5.689 1.00 80.81 221 ALA A N 1
ATOM 1663 C CA . ALA A 1 221 ? 22.612 7.972 -6.227 1.00 80.81 221 ALA A CA 1
ATOM 1664 C C . ALA A 1 221 ? 23.359 7.163 -7.297 1.00 80.81 221 ALA A C 1
ATOM 1666 O O . ALA A 1 221 ? 23.319 5.913 -7.258 1.00 80.81 221 ALA A O 1
#

Sequence (221 aa):
MTFRVLVTDEIDPDGVALLRSAPGIQVDEVPTLPPSELLERISMYDAIVGRSATRITGELLERGEQLRVVGRAGVGVDNIDIARATELGIAIINAPGGNTVAVAELFFGAALSLLRHIHTAAAAMTDGQWPRSRLGGTELRGRTLGIIGLGRIGGEVARRSRAFGMEVVAYDPYVPPNRFEDLGAERVERLPILLERSDILTLHVPLNLETEGMIGAPELA

Solvent-accessible surface area (backbone atoms only — not comparable to full-atom values): 12375 Å² total; per-residue (Å²): 124,75,44,33,32,38,35,32,34,95,65,61,67,69,65,53,48,55,53,56,69,38,88,50,42,44,71,50,78,43,70,67,65,57,72,71,61,45,56,75,50,38,48,76,20,34,25,41,33,27,43,87,81,49,68,45,43,51,69,47,56,68,48,14,77,51,41,43,37,41,39,32,74,35,64,77,60,88,53,44,40,60,70,51,31,53,77,71,68,29,45,78,44,63,39,76,68,82,57,31,65,63,53,30,51,48,48,53,54,51,51,50,32,62,36,49,38,44,65,61,51,52,53,40,44,74,73,73,46,83,65,70,92,78,55,82,55,61,75,58,56,75,32,29,37,20,35,38,22,65,46,74,38,30,40,52,36,46,56,52,40,50,80,50,46,34,45,40,37,31,36,51,96,85,63,61,74,66,59,30,61,78,42,65,30,46,79,40,96,46,70,70,64,40,57,78,59,32,77,41,78,49,81,45,64,76,89,45,92,85,47,59,71,68,75,42,72,81,72,71,104

pLDDT: mean 95.44, std 3.49, range [76.25, 98.69]

Mean predicted aligned error: 4.67 Å

Nearest PDB structures (foldseek):
  7dkm-assembly1_A  TM=9.026E-01  e=2.657E-22  Homo sapiens
  1wwk-assembly1_B  TM=8.460E-01  e=1.032E-21  Pyrococcus horikoshii OT3
  6cwa-assembly1_B  TM=9.598E-01  e=1.875E-20  Homo sapiens
  3ddn-assembly1_A  TM=8.670E-01  e=2.714E-20  Mycobacterium tuberculosis
  3ddn-assembly1_B  TM=8.889E-01  e=1.954E-19  Mycobacterium tuberculosis

Radius of gyration: 22.06 Å; Cα contacts (8 Å, |Δi|>4): 356; chains: 1; bounding box: 51×42×59 Å